Protein AF-A0A7S1AME0-F1 (afdb_monomer_lite)

InterPro domains:
  IPR002048 EF-hand domain [PS50222] (212-237)
  IPR002048 EF-hand domain [PS50222] (242-270)
  IPR002048 EF-hand domain [SM00054] (205-234)
  IPR002048 EF-hand domain [SM00054] (239-267)
  IPR002048 EF-hand domain [cd00051] (206-264)
  IPR011992 EF-hand domain pair [SSF47473] (193-263)
  IPR018247 EF-Hand 1, calcium-binding site [PS00018] (215-227)
  IPR018247 EF-Hand 1, calcium-binding site [PS00018] (248-260)

Structure (mmCIF, N/CA/C/O backbone):
data_AF-A0A7S1AME0-F1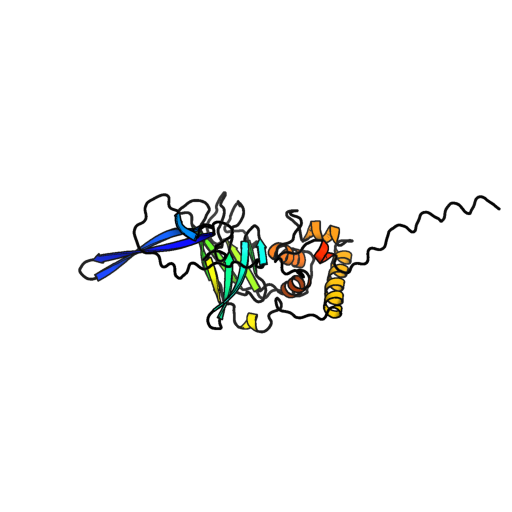
#
_entry.id   AF-A0A7S1AME0-F1
#
loop_
_atom_site.group_PDB
_atom_site.id
_atom_site.type_symbol
_atom_site.label_atom_id
_atom_site.label_alt_id
_atom_site.label_comp_id
_atom_site.label_asym_id
_atom_site.label_entity_id
_atom_site.label_seq_id
_atom_site.pdbx_PDB_ins_code
_atom_site.Cartn_x
_atom_site.Cartn_y
_atom_site.Cartn_z
_atom_site.occupancy
_atom_site.B_iso_or_equiv
_atom_site.auth_seq_id
_atom_site.auth_comp_id
_atom_site.auth_asym_id
_atom_site.auth_atom_id
_atom_site.pdbx_PDB_model_num
ATOM 1 N N . PRO A 1 1 ? 6.608 18.853 -12.613 1.00 66.62 1 PRO A N 1
ATOM 2 C CA . PRO A 1 1 ? 6.324 20.298 -12.393 1.00 66.62 1 PRO A CA 1
ATOM 3 C C . PRO A 1 1 ? 6.544 20.664 -10.921 1.00 66.62 1 PRO A C 1
ATOM 5 O O . PRO A 1 1 ? 6.522 19.753 -10.101 1.00 66.62 1 PRO A O 1
ATOM 8 N N . VAL A 1 2 ? 6.779 21.933 -10.572 1.00 72.31 2 VAL A N 1
ATOM 9 C CA . VAL A 1 2 ? 6.872 22.350 -9.154 1.00 72.31 2 VAL A CA 1
ATOM 10 C C . VAL A 1 2 ? 5.558 21.986 -8.443 1.00 72.31 2 VAL A C 1
ATOM 12 O O . VAL A 1 2 ? 4.490 22.209 -9.001 1.00 72.31 2 VAL A O 1
ATOM 15 N N . GLY A 1 3 ? 5.636 21.335 -7.278 1.00 78.50 3 GLY A N 1
ATOM 16 C CA . GLY A 1 3 ? 4.472 20.792 -6.553 1.00 78.50 3 GLY A CA 1
ATOM 17 C C . GLY A 1 3 ? 3.963 19.419 -7.027 1.00 78.50 3 GLY A C 1
ATOM 18 O O . GLY A 1 3 ? 3.140 18.813 -6.355 1.00 78.50 3 GLY A O 1
ATOM 19 N N . LEU A 1 4 ? 4.480 18.890 -8.144 1.00 84.56 4 LEU A N 1
ATOM 20 C CA . LEU A 1 4 ? 4.161 17.558 -8.689 1.00 84.56 4 LEU A CA 1
ATOM 21 C C . LEU A 1 4 ? 5.417 16.676 -8.754 1.00 84.56 4 LEU A C 1
ATOM 23 O O . LEU A 1 4 ? 5.715 16.059 -9.777 1.00 84.56 4 LEU A O 1
ATOM 27 N N . ARG A 1 5 ? 6.218 16.711 -7.691 1.00 89.25 5 ARG A N 1
ATOM 28 C CA . ARG A 1 5 ? 7.445 15.921 -7.523 1.00 89.25 5 ARG A CA 1
ATOM 29 C C . ARG A 1 5 ? 7.296 15.067 -6.268 1.00 89.25 5 ARG A C 1
ATOM 31 O O . ARG A 1 5 ? 6.536 15.464 -5.382 1.00 89.25 5 ARG A O 1
ATOM 38 N N . PRO A 1 6 ? 7.972 13.915 -6.178 1.00 91.50 6 PRO A N 1
ATOM 39 C CA . PRO A 1 6 ? 7.883 13.116 -4.971 1.00 91.50 6 PRO A CA 1
ATOM 40 C C . PRO A 1 6 ? 8.591 13.840 -3.816 1.00 91.50 6 PRO A C 1
ATOM 42 O O . PRO A 1 6 ? 9.571 14.553 -4.034 1.00 91.50 6 PRO A O 1
ATOM 45 N N . GLY A 1 7 ? 8.092 13.671 -2.590 1.00 89.69 7 GLY A N 1
ATOM 46 C CA . GLY A 1 7 ? 8.715 14.262 -1.396 1.00 89.69 7 GLY A CA 1
ATOM 47 C C . GLY A 1 7 ? 10.060 13.622 -1.036 1.00 89.69 7 GLY A C 1
ATOM 48 O O . GLY A 1 7 ? 10.907 14.264 -0.424 1.00 89.69 7 GLY A O 1
ATOM 49 N N . GLN A 1 8 ? 10.275 12.383 -1.479 1.00 92.06 8 GLN A N 1
ATOM 50 C CA . GLN A 1 8 ? 11.495 11.604 -1.286 1.00 92.06 8 GLN A CA 1
ATOM 51 C C . GLN A 1 8 ? 11.860 10.842 -2.567 1.00 92.06 8 GLN A C 1
ATOM 53 O O . GLN A 1 8 ? 11.005 10.702 -3.444 1.00 92.06 8 GLN A O 1
ATOM 58 N N . PRO A 1 9 ? 13.105 10.357 -2.721 1.00 93.50 9 PRO A N 1
ATOM 59 C CA . PRO A 1 9 ? 13.471 9.527 -3.860 1.00 93.50 9 PRO A CA 1
ATOM 60 C C . PRO A 1 9 ? 12.603 8.268 -3.939 1.00 93.50 9 PRO A C 1
ATOM 62 O O . PRO A 1 9 ? 12.486 7.527 -2.968 1.00 93.50 9 PRO A O 1
ATOM 65 N N . LEU A 1 10 ? 12.022 8.012 -5.107 1.00 94.56 10 LEU A N 1
ATOM 66 C CA . LEU A 1 10 ? 11.221 6.819 -5.370 1.00 94.56 10 LEU A CA 1
ATOM 67 C C . LEU A 1 10 ? 11.955 5.916 -6.352 1.00 94.56 10 LEU A C 1
ATOM 69 O O . LEU A 1 10 ? 12.296 6.365 -7.448 1.00 94.56 10 LEU A O 1
ATOM 73 N N . GLN A 1 11 ? 12.191 4.661 -5.969 1.00 94.44 11 GLN A N 1
ATOM 74 C CA . GLN A 1 11 ? 12.909 3.698 -6.803 1.00 94.44 11 GLN A CA 1
ATOM 75 C C . GLN A 1 11 ? 11.964 2.722 -7.498 1.00 94.44 11 GLN A C 1
ATOM 77 O O . GLN A 1 11 ? 11.088 2.140 -6.871 1.00 94.44 11 GLN A O 1
ATOM 82 N N . PHE A 1 12 ? 12.193 2.514 -8.788 1.00 94.75 12 PHE A N 1
ATOM 83 C CA . PHE A 1 12 ? 11.414 1.654 -9.666 1.00 94.75 12 PHE A CA 1
ATOM 84 C C . PHE A 1 12 ? 12.319 0.575 -10.253 1.00 94.75 12 PHE A C 1
ATOM 86 O O . PHE A 1 12 ? 13.434 0.867 -10.696 1.00 94.75 12 PHE A O 1
ATOM 93 N N . ALA A 1 13 ? 11.816 -0.654 -10.342 1.00 94.25 13 ALA A N 1
ATOM 94 C CA . ALA A 1 13 ? 12.380 -1.633 -11.260 1.00 94.25 13 ALA A CA 1
ATOM 95 C C . ALA A 1 13 ? 11.917 -1.305 -12.687 1.00 94.25 13 ALA A C 1
ATOM 97 O O . ALA A 1 13 ? 10.738 -1.048 -12.928 1.00 94.25 13 ALA A O 1
ATOM 98 N N . ALA A 1 14 ? 12.842 -1.319 -13.641 1.00 92.94 14 ALA A N 1
ATOM 99 C CA . ALA A 1 14 ? 12.556 -1.079 -15.046 1.00 92.94 14 ALA A CA 1
ATOM 100 C C . ALA A 1 14 ? 13.323 -2.059 -15.937 1.00 92.94 14 ALA A C 1
ATOM 102 O O . ALA A 1 14 ? 14.262 -2.733 -15.512 1.00 92.94 14 ALA A O 1
ATOM 103 N N . LEU A 1 15 ? 12.910 -2.130 -17.201 1.00 92.56 15 LEU A N 1
ATOM 104 C CA . LEU A 1 15 ? 13.540 -2.971 -18.209 1.00 92.56 15 LEU A CA 1
ATOM 105 C C . LEU A 1 15 ? 14.197 -2.080 -19.265 1.00 92.56 15 LEU A C 1
ATOM 107 O O . LEU A 1 15 ? 13.502 -1.426 -20.042 1.00 92.56 15 LEU A O 1
ATOM 111 N N . SER A 1 16 ? 15.528 -2.074 -19.304 1.00 92.62 16 SER A N 1
ATOM 112 C CA . SER A 1 16 ? 16.278 -1.490 -20.415 1.00 92.62 16 SER A CA 1
ATOM 113 C C . SER A 1 16 ? 16.264 -2.457 -21.591 1.00 92.62 16 SER A C 1
ATOM 115 O O . SER A 1 16 ? 16.503 -3.654 -21.408 1.00 92.62 16 SER A O 1
ATOM 117 N N . ARG A 1 17 ? 15.972 -1.957 -22.793 1.00 93.06 17 ARG A N 1
ATOM 118 C CA . ARG A 1 17 ? 15.951 -2.739 -24.033 1.00 93.06 17 ARG A CA 1
ATOM 119 C C . ARG A 1 17 ? 16.894 -2.142 -25.059 1.00 93.06 17 ARG A C 1
ATOM 121 O O . ARG A 1 17 ? 16.784 -0.966 -25.403 1.00 93.06 17 ARG A O 1
ATOM 128 N N . LYS A 1 18 ? 17.770 -2.972 -25.616 1.00 93.25 18 LYS A N 1
ATOM 129 C CA . LYS A 1 18 ? 18.657 -2.587 -26.716 1.00 93.25 18 LYS A CA 1
ATOM 130 C C . LYS A 1 18 ? 18.312 -3.391 -27.960 1.00 93.25 18 LYS A C 1
ATOM 132 O O . LYS A 1 18 ? 18.285 -4.618 -27.918 1.00 93.25 18 LYS A O 1
ATOM 137 N N . ALA A 1 19 ? 18.041 -2.689 -29.056 1.00 91.00 19 ALA A N 1
ATOM 138 C CA . ALA A 1 19 ? 17.811 -3.298 -30.360 1.00 91.00 19 ALA A CA 1
ATOM 139 C C . ALA A 1 19 ? 19.142 -3.476 -31.102 1.00 91.00 19 ALA A C 1
ATOM 141 O O . ALA A 1 19 ? 20.009 -2.603 -31.050 1.00 91.00 19 ALA A O 1
ATOM 142 N N . PHE A 1 20 ? 19.299 -4.585 -31.813 1.00 91.50 20 PHE A N 1
ATOM 143 C CA . PHE A 1 20 ? 20.451 -4.847 -32.670 1.00 91.50 20 PHE A CA 1
ATOM 144 C C . PHE A 1 20 ? 20.034 -5.635 -33.913 1.00 91.50 20 PHE A C 1
ATOM 146 O O . PHE A 1 20 ? 19.033 -6.348 -33.908 1.00 91.50 20 PHE A O 1
ATOM 153 N N . ASN A 1 21 ? 20.793 -5.479 -34.996 1.00 91.19 21 ASN A N 1
ATOM 154 C CA . ASN A 1 21 ? 20.532 -6.161 -36.259 1.00 91.19 21 ASN A CA 1
ATOM 155 C C . ASN A 1 21 ? 21.364 -7.448 -36.340 1.00 91.19 21 ASN A C 1
ATOM 157 O O . ASN A 1 21 ? 22.587 -7.399 -36.220 1.00 91.19 21 ASN A O 1
ATOM 161 N N . VAL A 1 22 ? 20.704 -8.585 -36.559 1.00 91.00 22 VAL A N 1
ATOM 162 C CA . VAL A 1 22 ? 21.347 -9.871 -36.844 1.00 91.00 22 VAL A CA 1
ATOM 163 C C . VAL A 1 22 ? 20.835 -10.369 -38.188 1.00 91.00 22 VAL A C 1
ATOM 165 O O . VAL A 1 22 ? 19.698 -10.822 -38.298 1.00 91.00 22 VAL A O 1
ATOM 168 N N . GLY A 1 23 ? 21.666 -10.258 -39.226 1.00 87.44 23 GLY A N 1
ATOM 169 C CA . GLY A 1 23 ? 21.343 -10.778 -40.559 1.00 87.44 23 GLY A CA 1
ATOM 170 C C . GLY A 1 23 ? 20.101 -10.149 -41.203 1.00 87.44 23 GLY A C 1
ATOM 171 O O . GLY A 1 23 ? 19.365 -10.841 -41.894 1.00 87.44 23 GLY A O 1
ATOM 172 N N . GLY A 1 24 ? 19.834 -8.862 -40.957 1.00 90.19 24 GLY A N 1
ATOM 173 C CA . GLY A 1 24 ? 18.659 -8.154 -41.479 1.00 90.19 24 GLY A CA 1
ATOM 174 C C . GLY A 1 24 ? 17.431 -8.197 -40.565 1.00 90.19 24 GLY A C 1
ATOM 175 O O . GLY A 1 24 ? 16.477 -7.463 -40.812 1.00 90.19 24 GLY A O 1
ATOM 176 N N . HIS A 1 25 ? 17.462 -8.979 -39.483 1.00 88.25 25 HIS A N 1
ATOM 177 C CA . HIS A 1 25 ? 16.390 -9.045 -38.491 1.00 88.25 25 HIS A CA 1
ATOM 178 C C . HIS A 1 25 ? 16.727 -8.214 -37.249 1.00 88.25 25 HIS A C 1
ATOM 180 O O . HIS A 1 25 ? 17.860 -8.229 -36.765 1.00 88.25 25 HIS A O 1
ATOM 186 N N . VAL A 1 26 ? 15.737 -7.485 -36.726 1.00 90.38 26 VAL A N 1
ATOM 187 C CA . VAL A 1 26 ? 15.871 -6.743 -35.466 1.00 90.38 26 VAL A CA 1
ATOM 188 C C . VAL A 1 26 ? 15.641 -7.699 -34.300 1.00 90.38 26 VAL A C 1
ATOM 190 O O . VAL A 1 26 ? 14.568 -8.285 -34.170 1.00 90.38 26 VAL A O 1
ATOM 193 N N . THR A 1 27 ? 16.641 -7.809 -33.435 1.00 90.06 27 THR A N 1
ATOM 194 C CA . THR A 1 27 ? 16.612 -8.590 -32.197 1.00 90.06 27 THR A CA 1
ATOM 195 C C . THR A 1 27 ? 16.788 -7.648 -31.007 1.00 90.06 27 THR A C 1
ATOM 197 O O . THR A 1 27 ? 17.342 -6.556 -31.147 1.00 90.06 27 THR A O 1
ATOM 200 N N . TYR A 1 28 ? 16.313 -8.056 -29.830 1.00 90.25 28 TYR A N 1
ATOM 201 C CA . TYR A 1 28 ? 16.387 -7.258 -28.610 1.00 90.25 28 TYR A CA 1
ATOM 202 C C . TYR A 1 28 ? 17.120 -8.008 -27.503 1.00 90.25 28 TYR A C 1
ATOM 204 O O . TYR A 1 28 ? 16.887 -9.197 -27.290 1.00 90.25 28 TYR A O 1
ATOM 212 N N . SER A 1 29 ? 17.949 -7.295 -26.749 1.00 92.19 29 SER A N 1
ATOM 213 C CA . SER A 1 29 ? 18.407 -7.718 -25.427 1.00 92.19 29 SER A CA 1
ATOM 214 C C . SER A 1 29 ? 17.685 -6.886 -24.381 1.00 92.19 29 SER A C 1
ATOM 216 O O . SER A 1 29 ? 17.336 -5.728 -24.622 1.00 92.19 29 SER A O 1
ATOM 218 N N . SER A 1 30 ? 17.411 -7.496 -23.231 1.00 92.12 30 SER A N 1
ATOM 219 C CA . SER A 1 30 ? 16.760 -6.822 -22.112 1.00 92.12 30 SER A CA 1
ATOM 220 C C . SER A 1 30 ? 17.567 -7.015 -20.839 1.00 92.12 30 SER A C 1
ATOM 222 O O . SER A 1 30 ? 18.092 -8.102 -20.599 1.00 92.12 30 SER A O 1
ATOM 224 N N . GLN A 1 31 ? 17.644 -5.971 -20.024 1.00 91.69 31 GLN A N 1
ATOM 225 C CA . GLN A 1 31 ? 18.318 -5.993 -18.733 1.00 91.69 31 GLN A CA 1
ATOM 226 C C . GLN A 1 31 ? 17.475 -5.248 -17.702 1.00 91.69 31 GLN A C 1
ATOM 228 O O . GLN A 1 31 ? 16.952 -4.168 -17.984 1.00 91.69 31 GLN A O 1
ATOM 233 N N . 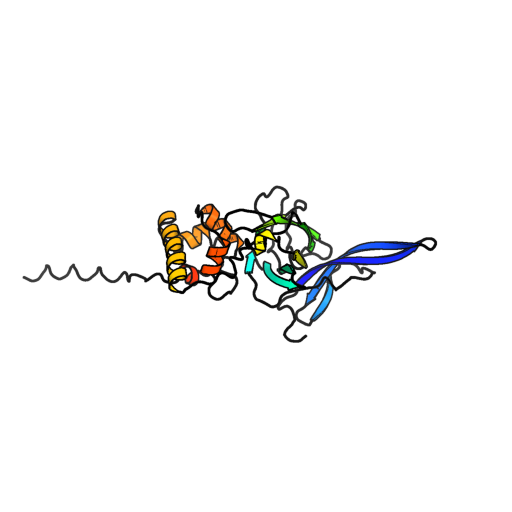LEU A 1 32 ? 17.343 -5.827 -16.508 1.00 92.75 32 LEU A N 1
ATOM 234 C CA . LEU A 1 32 ? 16.723 -5.138 -15.383 1.00 92.75 32 LEU A CA 1
ATOM 235 C C . LEU A 1 32 ? 17.640 -4.022 -14.889 1.00 92.75 32 LEU A C 1
ATOM 237 O O . LEU A 1 32 ? 18.848 -4.210 -14.727 1.00 92.75 32 LEU A O 1
ATOM 241 N N . VAL A 1 33 ? 17.045 -2.863 -14.651 1.00 93.06 33 VAL A N 1
ATOM 242 C CA . VAL A 1 33 ? 17.717 -1.671 -14.142 1.00 93.06 33 VAL A CA 1
ATOM 243 C C . VAL A 1 33 ? 16.859 -1.032 -13.063 1.00 93.06 33 VAL A C 1
ATOM 245 O O . VAL A 1 33 ? 15.631 -1.126 -13.097 1.00 93.06 33 VAL A O 1
ATOM 248 N N . THR A 1 34 ? 17.503 -0.367 -12.113 1.00 93.62 34 THR A N 1
ATOM 249 C CA . THR A 1 34 ? 16.800 0.442 -11.120 1.00 93.62 34 THR A CA 1
ATOM 250 C C . THR A 1 34 ? 16.784 1.883 -11.607 1.00 93.62 34 THR A C 1
ATOM 252 O O . THR A 1 34 ? 17.819 2.432 -11.983 1.00 93.62 34 THR A O 1
ATOM 255 N N . LEU A 1 35 ? 15.613 2.508 -11.614 1.00 93.69 35 LEU A N 1
ATOM 256 C CA . LEU A 1 35 ? 15.459 3.941 -11.843 1.00 93.69 35 LEU A CA 1
ATOM 257 C C . LEU A 1 35 ? 15.056 4.618 -10.541 1.00 93.69 35 LEU A C 1
ATOM 259 O O . LEU A 1 35 ? 14.282 4.058 -9.776 1.00 93.69 35 LEU A O 1
ATOM 263 N N . ALA A 1 36 ? 15.523 5.839 -10.315 1.00 93.88 36 ALA A N 1
ATOM 264 C CA . ALA A 1 36 ? 15.071 6.664 -9.207 1.00 93.88 36 ALA A CA 1
ATOM 265 C C . ALA A 1 36 ? 14.549 8.010 -9.704 1.00 93.88 36 ALA A C 1
ATOM 267 O O . ALA A 1 36 ? 15.211 8.693 -10.490 1.00 93.88 36 ALA A O 1
ATOM 268 N N . VAL A 1 37 ? 13.364 8.382 -9.224 1.00 94.62 37 VAL A N 1
ATOM 269 C CA . VAL A 1 37 ? 12.758 9.701 -9.421 1.00 94.62 37 VAL A CA 1
ATOM 270 C C . VAL A 1 37 ? 13.002 10.523 -8.164 1.00 94.62 37 VAL A C 1
ATOM 272 O O . VAL A 1 37 ? 12.603 10.119 -7.073 1.00 94.62 37 VAL A O 1
ATOM 275 N N . PHE A 1 38 ? 13.656 11.670 -8.312 1.00 94.12 38 PHE A N 1
ATOM 276 C CA . PHE A 1 38 ? 14.099 12.498 -7.193 1.00 94.12 38 PHE A CA 1
ATOM 277 C C . PHE A 1 38 ? 13.193 13.722 -6.963 1.00 94.12 38 PHE A C 1
ATOM 279 O O . PHE A 1 38 ? 12.525 14.189 -7.893 1.00 94.12 38 PHE A O 1
ATOM 286 N N . PRO A 1 39 ? 13.201 14.305 -5.745 1.00 93.69 39 PRO A N 1
ATOM 287 C CA . PRO A 1 39 ? 12.427 15.513 -5.423 1.00 93.69 39 PRO A CA 1
ATOM 288 C C . PRO A 1 39 ? 12.789 16.756 -6.250 1.00 93.69 39 PRO A C 1
ATOM 290 O O . PRO A 1 39 ? 12.003 17.697 -6.371 1.00 93.69 39 PRO A O 1
ATOM 293 N N . ASP A 1 40 ? 13.973 16.775 -6.858 1.00 92.12 40 ASP A N 1
ATOM 294 C CA . ASP A 1 40 ? 14.415 17.820 -7.785 1.00 92.12 40 ASP A CA 1
ATOM 295 C C . ASP A 1 40 ? 13.822 17.657 -9.204 1.00 92.12 40 ASP A C 1
ATOM 297 O O . ASP A 1 40 ? 13.911 18.570 -10.027 1.00 92.12 40 ASP A O 1
ATOM 301 N N . GLY A 1 41 ? 13.125 16.546 -9.465 1.00 87.94 41 GLY A N 1
ATOM 302 C CA . GLY A 1 41 ? 12.472 16.218 -10.730 1.00 87.94 41 GLY A CA 1
ATOM 303 C C . GLY A 1 41 ? 13.344 15.412 -11.690 1.00 87.94 41 GLY A C 1
ATOM 304 O O . GLY A 1 41 ? 12.884 15.108 -12.790 1.00 87.94 41 GLY A O 1
ATOM 305 N N . TRP A 1 42 ? 14.572 15.062 -11.303 1.00 92.00 42 TRP A N 1
ATOM 306 C CA . TRP A 1 42 ? 15.434 14.219 -12.122 1.00 92.00 42 TRP A CA 1
ATOM 307 C C . TRP A 1 42 ? 15.030 12.748 -12.034 1.00 92.00 42 TRP A C 1
ATOM 309 O O . TRP A 1 42 ? 14.680 12.241 -10.968 1.00 92.00 42 TRP A O 1
ATOM 319 N N . ILE A 1 43 ? 15.147 12.053 -13.165 1.00 93.19 43 ILE A N 1
ATOM 320 C CA . ILE A 1 43 ? 15.060 10.595 -13.252 1.00 93.19 43 ILE A CA 1
ATOM 321 C C . ILE A 1 43 ? 16.461 10.087 -13.577 1.00 93.19 43 ILE A C 1
ATOM 323 O O . ILE A 1 43 ? 17.051 10.510 -14.572 1.00 93.19 43 ILE A O 1
ATOM 327 N N . LYS A 1 44 ? 17.016 9.218 -12.731 1.00 92.19 44 LYS A N 1
ATOM 328 C CA . LYS A 1 44 ? 18.378 8.688 -12.890 1.00 92.19 44 LYS A CA 1
ATOM 329 C C . LYS A 1 44 ? 18.372 7.168 -12.829 1.00 92.19 44 LYS A C 1
ATOM 331 O O . LYS A 1 44 ? 17.654 6.586 -12.020 1.00 92.19 44 LYS A O 1
ATOM 336 N N . GLY A 1 45 ? 19.200 6.535 -13.656 1.00 91.12 45 GLY A N 1
ATOM 337 C CA . GLY A 1 45 ? 19.518 5.119 -13.509 1.00 91.12 45 GLY A CA 1
ATOM 338 C C . GLY A 1 45 ? 20.444 4.900 -12.319 1.00 91.12 45 GLY A C 1
ATOM 339 O O . GLY A 1 45 ? 21.477 5.556 -12.208 1.00 91.12 45 GLY A O 1
ATOM 340 N N . LEU A 1 46 ? 20.070 3.982 -11.434 1.00 89.19 46 LEU A N 1
ATOM 341 C CA . LEU A 1 46 ? 20.909 3.487 -10.355 1.00 89.19 46 LEU A CA 1
ATOM 342 C C . LEU A 1 46 ? 21.498 2.152 -10.809 1.00 89.19 46 LEU A C 1
ATOM 344 O O . LEU A 1 46 ? 20.794 1.149 -10.915 1.00 89.19 46 LEU A O 1
ATOM 348 N N . SER A 1 47 ? 22.791 2.138 -11.110 1.00 79.25 47 SER A N 1
ATOM 349 C CA . SER A 1 47 ? 23.494 0.923 -11.514 1.00 79.25 47 SER A CA 1
ATOM 350 C C . SER A 1 47 ? 24.948 0.972 -11.064 1.00 79.25 47 SER A C 1
ATOM 352 O O . SER A 1 47 ? 25.555 2.039 -11.003 1.00 79.25 47 SER A O 1
ATOM 354 N N . SER A 1 48 ? 25.513 -0.198 -10.773 1.00 74.88 48 SER A N 1
ATOM 355 C CA . SER A 1 48 ? 26.949 -0.371 -10.531 1.00 74.88 48 SER A CA 1
ATOM 356 C C . SER A 1 48 ? 27.770 -0.403 -11.826 1.00 74.88 48 SER A C 1
ATOM 358 O O . SER A 1 48 ? 28.997 -0.336 -11.782 1.00 74.88 48 SER A O 1
ATOM 360 N N . ARG A 1 49 ? 27.108 -0.524 -12.983 1.00 78.50 49 ARG A N 1
ATOM 361 C CA . ARG A 1 49 ? 27.720 -0.553 -14.320 1.00 78.50 49 ARG A CA 1
ATOM 362 C C . ARG A 1 49 ? 26.916 0.294 -15.295 1.00 78.50 49 ARG A C 1
ATOM 364 O O . ARG A 1 49 ? 25.696 0.371 -15.173 1.00 78.50 49 ARG A O 1
ATOM 371 N N . GLU A 1 50 ? 27.569 0.880 -16.289 1.00 81.06 50 GLU A N 1
ATOM 372 C CA . GLU A 1 50 ? 26.839 1.514 -17.387 1.00 81.06 50 GLU A CA 1
ATOM 373 C C . GLU A 1 50 ? 25.983 0.474 -18.116 1.00 81.06 50 GLU A C 1
ATOM 375 O O . GLU A 1 50 ? 26.452 -0.611 -18.466 1.00 81.06 50 GLU A O 1
ATOM 380 N N . VAL A 1 51 ? 24.706 0.806 -18.303 1.00 83.75 51 VAL A N 1
ATOM 381 C CA . VAL A 1 51 ? 23.751 -0.017 -19.043 1.00 83.75 51 VAL A CA 1
ATOM 382 C C . VAL A 1 51 ? 23.307 0.780 -20.254 1.00 83.75 51 VAL A C 1
ATOM 384 O O . VAL A 1 51 ? 22.783 1.882 -20.117 1.00 83.75 51 VAL A O 1
ATOM 387 N N . ASP A 1 52 ? 23.517 0.203 -21.432 1.00 85.62 52 ASP A N 1
ATOM 388 C CA . ASP A 1 52 ? 23.098 0.784 -22.702 1.00 85.62 52 ASP A CA 1
ATOM 389 C C . ASP A 1 52 ? 21.724 0.235 -23.118 1.00 85.62 52 ASP A C 1
ATOM 391 O O . ASP A 1 52 ? 21.399 -0.928 -22.859 1.00 85.62 52 ASP A O 1
ATOM 395 N N . GLY A 1 53 ? 20.913 1.064 -23.768 1.00 89.44 53 GLY A N 1
ATOM 396 C CA . GLY A 1 53 ? 19.549 0.735 -24.178 1.00 89.44 53 GLY A CA 1
ATOM 397 C C . GLY A 1 53 ? 18.540 1.848 -23.902 1.00 89.44 53 GLY A C 1
ATOM 398 O O . GLY A 1 53 ? 18.858 2.903 -23.359 1.00 89.44 53 GLY A O 1
ATOM 399 N N . ALA A 1 54 ? 17.297 1.603 -24.306 1.00 91.56 54 ALA A N 1
ATOM 400 C CA . ALA A 1 54 ? 16.168 2.491 -24.081 1.00 91.56 54 ALA A CA 1
ATOM 401 C C . ALA A 1 54 ? 15.273 1.949 -22.964 1.00 91.56 54 ALA A C 1
ATOM 403 O O . ALA A 1 54 ? 15.040 0.741 -22.870 1.00 91.56 54 ALA A O 1
ATOM 404 N N . ILE A 1 55 ? 14.731 2.852 -22.149 1.00 91.31 55 ILE A N 1
ATOM 405 C CA . ILE A 1 55 ? 13.744 2.530 -21.118 1.00 91.31 55 ILE A CA 1
ATOM 406 C C . ILE A 1 55 ? 12.457 3.276 -21.446 1.00 91.31 55 ILE A C 1
ATOM 408 O O . ILE A 1 55 ? 12.479 4.479 -21.705 1.00 91.31 55 ILE A O 1
ATOM 412 N N . ASP A 1 56 ? 11.336 2.561 -21.415 1.00 90.44 56 ASP A N 1
ATOM 413 C CA . ASP A 1 56 ? 10.025 3.187 -21.505 1.00 90.44 56 ASP A CA 1
ATOM 414 C C . ASP A 1 56 ? 9.653 3.814 -20.155 1.00 90.44 56 ASP A C 1
ATOM 416 O O . ASP A 1 56 ? 9.389 3.120 -19.171 1.00 90.44 56 ASP A O 1
ATOM 420 N N . LEU A 1 57 ? 9.637 5.146 -20.111 1.00 90.31 57 LEU A N 1
ATOM 421 C CA . LEU A 1 57 ? 9.277 5.909 -18.916 1.00 90.31 57 LEU A CA 1
ATOM 422 C C . LEU A 1 57 ? 7.762 6.058 -18.736 1.00 90.31 57 LEU A C 1
ATOM 424 O O . LEU A 1 57 ? 7.327 6.612 -17.729 1.00 90.31 57 LEU A O 1
ATOM 428 N N . SER A 1 58 ? 6.942 5.555 -19.665 1.00 86.88 58 SER A N 1
ATOM 429 C CA . SER A 1 58 ? 5.483 5.638 -19.575 1.00 86.88 58 SER A CA 1
ATOM 430 C C . SER A 1 58 ? 4.927 4.926 -18.343 1.00 86.88 58 SER A C 1
ATOM 432 O O . SER A 1 58 ? 3.845 5.279 -17.883 1.00 86.88 58 SER A O 1
ATOM 434 N N . ALA A 1 59 ? 5.654 3.951 -17.789 1.00 81.75 59 ALA A N 1
ATOM 435 C CA . ALA A 1 59 ? 5.291 3.224 -16.575 1.00 81.75 59 ALA A CA 1
ATOM 436 C C . ALA A 1 59 ? 5.696 3.944 -15.275 1.00 81.75 59 ALA A C 1
ATOM 438 O O . ALA A 1 59 ? 5.239 3.549 -14.204 1.00 81.75 59 ALA A O 1
ATOM 439 N N . ILE A 1 60 ? 6.502 5.011 -15.343 1.00 89.81 60 ILE A N 1
ATOM 440 C CA . ILE A 1 60 ? 6.907 5.783 -14.165 1.00 89.81 60 ILE A CA 1
ATOM 441 C C . ILE A 1 60 ? 5.749 6.686 -13.741 1.00 89.81 60 ILE A C 1
ATOM 443 O O . ILE A 1 60 ? 5.559 7.793 -14.246 1.00 89.81 60 ILE A O 1
ATOM 447 N N . ARG A 1 61 ? 4.954 6.183 -12.799 1.00 89.12 61 ARG A N 1
ATOM 448 C CA . ARG A 1 61 ? 3.842 6.893 -12.168 1.00 89.12 61 ARG A CA 1
ATOM 449 C C . ARG A 1 61 ? 4.009 6.835 -10.658 1.00 89.12 61 ARG A C 1
ATOM 451 O O . ARG A 1 61 ? 4.439 5.823 -10.116 1.00 89.12 61 ARG A O 1
ATOM 458 N N . PHE A 1 62 ? 3.673 7.931 -9.995 1.00 92.00 62 PHE A N 1
ATOM 459 C CA . PHE A 1 62 ? 3.715 8.046 -8.544 1.00 92.00 62 PHE A CA 1
ATOM 460 C C . PHE A 1 62 ? 2.618 9.002 -8.078 1.00 92.00 62 PHE A C 1
ATOM 462 O O . PHE A 1 62 ? 2.100 9.806 -8.861 1.00 92.00 62 PHE A O 1
ATOM 469 N N . CYS A 1 63 ? 2.255 8.906 -6.806 1.00 92.06 63 CYS A N 1
ATOM 470 C CA . CYS A 1 63 ? 1.178 9.677 -6.207 1.00 92.06 63 CYS A CA 1
ATOM 471 C C . CYS A 1 63 ? 1.741 10.723 -5.239 1.00 92.06 63 CYS A C 1
ATOM 473 O O . CYS A 1 63 ? 2.714 10.486 -4.524 1.00 92.06 63 CYS A O 1
ATOM 475 N N . THR A 1 64 ? 1.113 11.899 -5.219 1.00 89.62 64 THR A N 1
ATOM 476 C CA . THR A 1 64 ? 1.467 13.013 -4.320 1.00 89.62 64 THR A CA 1
ATOM 477 C C . THR A 1 64 ? 0.516 13.147 -3.130 1.00 89.62 64 THR A C 1
ATOM 479 O O . THR A 1 64 ? 0.805 13.880 -2.191 1.00 89.62 64 THR A O 1
ATOM 482 N N . SER A 1 65 ? -0.622 12.446 -3.157 1.00 89.88 65 SER A N 1
ATOM 483 C CA . SER A 1 65 ? -1.543 12.327 -2.020 1.00 89.88 65 SER A CA 1
ATOM 484 C C . SER A 1 65 ? -0.902 11.564 -0.859 1.00 89.88 65 SER A C 1
ATOM 486 O O . SER A 1 65 ? 0.001 10.768 -1.098 1.00 89.88 65 SER A O 1
ATOM 488 N N . ARG A 1 66 ? -1.451 11.691 0.355 1.00 90.75 66 ARG A N 1
ATOM 489 C CA . ARG A 1 66 ? -0.994 10.914 1.519 1.00 90.75 66 ARG A CA 1
ATOM 490 C C . ARG A 1 66 ? -1.121 9.402 1.328 1.00 90.75 66 ARG A C 1
ATOM 492 O O . ARG A 1 66 ? -0.176 8.706 1.661 1.00 90.75 66 ARG A O 1
ATOM 499 N N . GLY A 1 67 ? -2.214 8.908 0.739 1.00 94.81 67 GLY A N 1
ATOM 500 C CA . GLY A 1 67 ? -2.460 7.462 0.606 1.00 94.81 67 GLY A CA 1
ATOM 501 C C . GLY A 1 67 ? -2.684 6.764 1.950 1.00 94.81 67 GLY A C 1
ATOM 502 O O . GLY A 1 67 ? -2.624 7.402 2.992 1.00 94.81 67 GLY A O 1
ATOM 503 N N . ILE A 1 68 ? -2.943 5.459 1.912 1.00 96.94 68 ILE A N 1
ATOM 504 C CA . ILE A 1 68 ? -3.123 4.606 3.094 1.00 96.94 68 ILE A CA 1
ATOM 505 C C . ILE A 1 68 ? -1.770 3.998 3.458 1.00 96.94 68 ILE A C 1
ATOM 507 O O . ILE A 1 68 ? -1.165 3.332 2.617 1.00 96.94 68 ILE A O 1
ATOM 511 N N . SER A 1 69 ? -1.302 4.197 4.687 1.00 97.38 69 SER A N 1
ATOM 512 C CA . SER A 1 69 ? -0.121 3.521 5.219 1.00 97.38 69 SER A CA 1
ATOM 513 C C . SER A 1 69 ? -0.391 2.021 5.303 1.00 97.38 69 SER A C 1
ATOM 515 O O . SER A 1 69 ? -1.330 1.580 5.971 1.00 97.38 69 SER A O 1
ATOM 517 N N . LEU A 1 70 ? 0.393 1.221 4.580 1.00 97.12 70 LEU A N 1
ATOM 518 C CA . LEU A 1 70 ? 0.251 -0.231 4.588 1.00 97.12 70 LEU A CA 1
ATOM 519 C C . LEU A 1 70 ? 1.187 -0.883 5.592 1.00 97.12 70 LEU A C 1
ATOM 521 O O . LEU A 1 70 ? 0.741 -1.774 6.307 1.00 97.12 70 LEU A O 1
ATOM 525 N N . ILE A 1 71 ? 2.464 -0.508 5.574 1.00 95.81 71 ILE A N 1
ATOM 526 C CA . ILE A 1 71 ? 3.539 -1.038 6.421 1.00 95.81 71 ILE A CA 1
ATOM 527 C C . ILE A 1 71 ? 4.810 -0.220 6.165 1.00 95.81 71 ILE A C 1
ATOM 529 O O . ILE A 1 71 ? 5.081 0.115 5.011 1.00 95.81 71 ILE A O 1
ATOM 533 N N . ASP A 1 72 ? 5.620 0.040 7.195 1.00 94.50 72 ASP A N 1
ATOM 534 C CA . ASP A 1 72 ? 6.814 0.893 7.077 1.00 94.50 72 ASP A CA 1
ATOM 535 C C . ASP A 1 72 ? 6.474 2.207 6.335 1.00 94.50 72 ASP A C 1
ATOM 537 O O . ASP A 1 72 ? 5.464 2.844 6.625 1.00 94.50 72 ASP A O 1
ATOM 541 N N . GLU A 1 73 ? 7.257 2.570 5.315 1.00 94.69 73 GLU A N 1
ATOM 542 C CA . GLU A 1 73 ? 7.025 3.740 4.464 1.00 94.69 73 GLU A CA 1
ATOM 543 C C . GLU A 1 73 ? 6.177 3.419 3.221 1.00 94.69 73 GLU A C 1
ATOM 545 O O . GLU A 1 73 ? 5.986 4.271 2.346 1.00 94.69 73 GLU A O 1
ATOM 550 N N . VAL A 1 74 ? 5.672 2.186 3.098 1.00 96.81 74 VAL A N 1
ATOM 551 C CA . VAL A 1 74 ? 4.848 1.769 1.963 1.00 96.81 74 VAL A CA 1
ATOM 552 C C . VAL A 1 74 ? 3.433 2.294 2.126 1.00 96.81 74 VAL A C 1
ATOM 554 O O . VAL A 1 74 ? 2.702 1.942 3.053 1.00 96.81 74 VAL A O 1
ATOM 557 N N . ARG A 1 75 ? 3.003 3.060 1.128 1.00 97.31 75 ARG A N 1
ATOM 558 C CA . ARG A 1 75 ? 1.661 3.614 1.020 1.00 97.31 75 ARG A CA 1
ATOM 559 C C . ARG A 1 75 ? 0.924 3.078 -0.197 1.00 97.31 75 ARG A C 1
ATOM 561 O O . ARG A 1 75 ? 1.505 2.845 -1.260 1.00 97.31 75 ARG A O 1
ATOM 568 N N . LEU A 1 76 ? -0.381 2.906 -0.032 1.00 97.62 76 LEU A N 1
ATOM 569 C CA . LEU A 1 76 ? -1.321 2.547 -1.079 1.00 97.62 76 LEU A CA 1
ATOM 570 C C . LEU A 1 76 ? -2.094 3.774 -1.535 1.00 97.62 76 LEU A C 1
ATOM 572 O O . LEU A 1 76 ? -2.681 4.508 -0.741 1.00 97.62 76 LEU A O 1
ATOM 576 N N . HIS A 1 77 ? -2.170 3.936 -2.844 1.00 96.19 77 HIS A N 1
ATOM 577 C CA . HIS A 1 77 ? -2.967 4.957 -3.492 1.00 96.19 77 HIS A CA 1
ATOM 578 C C . HIS A 1 77 ? -3.952 4.304 -4.447 1.00 96.19 77 HIS A C 1
ATOM 580 O O . HIS A 1 77 ? -3.665 3.265 -5.046 1.00 96.19 77 HIS A O 1
ATOM 586 N N . THR A 1 78 ? -5.101 4.946 -4.623 1.00 94.38 78 THR A N 1
ATOM 587 C CA . THR A 1 78 ? -6.027 4.607 -5.699 1.00 94.38 78 THR A CA 1
ATOM 588 C C . THR A 1 78 ? -6.145 5.788 -6.647 1.00 94.38 78 THR A C 1
ATOM 590 O O . THR A 1 78 ? -6.130 6.946 -6.228 1.00 94.38 78 THR A O 1
ATOM 593 N N . CYS A 1 79 ? -6.231 5.505 -7.939 1.00 91.38 79 CYS A N 1
ATOM 594 C CA . CYS A 1 79 ? -6.491 6.513 -8.957 1.00 91.38 79 CYS A CA 1
ATOM 595 C C . CYS A 1 79 ? -7.398 5.945 -10.042 1.00 91.38 79 CYS A C 1
ATOM 597 O O . CYS A 1 79 ? -7.522 4.732 -10.195 1.00 91.38 79 CYS A O 1
ATOM 599 N N . GLU A 1 80 ? -8.056 6.824 -10.787 1.00 92.12 80 GLU A N 1
ATOM 600 C CA . GLU A 1 80 ? -8.897 6.436 -11.912 1.00 92.12 80 GLU A CA 1
ATOM 601 C C . GLU A 1 80 ? -8.207 6.834 -13.215 1.00 92.12 80 GLU A C 1
ATOM 603 O O . GLU A 1 80 ? -7.809 7.985 -13.400 1.00 92.12 80 GLU A O 1
ATOM 608 N N . VAL A 1 81 ? -8.030 5.869 -14.114 1.00 89.31 81 VAL A N 1
ATOM 609 C CA . VAL A 1 81 ? -7.380 6.068 -15.411 1.00 89.31 81 VAL A CA 1
ATOM 610 C C . VAL A 1 81 ? -8.278 5.468 -16.483 1.00 89.31 81 VAL A C 1
ATOM 612 O O . VAL A 1 81 ? -8.440 4.254 -16.554 1.00 89.31 81 VAL A O 1
ATOM 615 N N . GLY A 1 82 ? -8.895 6.322 -17.304 1.00 89.62 82 GLY A N 1
ATOM 616 C CA . GLY A 1 82 ? -9.777 5.876 -18.390 1.00 89.62 82 GLY A CA 1
ATOM 617 C C . GLY A 1 82 ? -10.950 5.008 -17.915 1.00 89.62 82 GLY A C 1
ATOM 618 O O . GLY A 1 82 ? -11.254 4.007 -18.555 1.00 89.62 82 GLY A O 1
ATOM 619 N N . GLY A 1 83 ? -11.553 5.339 -16.767 1.00 90.62 83 GLY A N 1
ATOM 620 C CA . GLY A 1 83 ? -12.642 4.563 -16.154 1.00 90.62 83 GLY A CA 1
ATOM 621 C C . GLY A 1 83 ? -12.196 3.292 -15.422 1.00 90.62 83 GLY A C 1
ATOM 622 O O . GLY A 1 83 ? -13.027 2.570 -14.881 1.00 90.62 83 GLY A O 1
ATOM 623 N N . THR A 1 84 ? -10.892 3.003 -15.381 1.00 92.56 84 THR A N 1
ATOM 624 C CA . THR A 1 84 ? -10.335 1.881 -14.615 1.00 92.56 84 THR A CA 1
ATOM 625 C C . THR A 1 84 ? -9.778 2.389 -13.293 1.00 92.56 84 THR A C 1
ATOM 627 O O . THR A 1 84 ? -8.883 3.238 -13.279 1.00 92.56 84 THR A O 1
ATOM 630 N N . ARG A 1 85 ? -10.268 1.851 -12.170 1.00 94.38 85 ARG A N 1
ATOM 631 C CA . ARG A 1 85 ? -9.666 2.106 -10.856 1.00 94.38 85 ARG A CA 1
ATOM 632 C C . ARG A 1 85 ? -8.386 1.286 -10.721 1.00 94.38 85 ARG A C 1
ATOM 634 O O . ARG A 1 85 ? -8.407 0.061 -10.811 1.00 94.38 85 ARG A O 1
ATOM 641 N N . MET A 1 86 ? -7.282 1.977 -10.496 1.00 94.94 86 MET A N 1
ATOM 642 C CA . MET A 1 86 ? -5.949 1.416 -10.339 1.00 94.94 86 MET A CA 1
ATOM 643 C C . MET A 1 86 ? -5.506 1.547 -8.886 1.00 94.94 86 MET A C 1
ATOM 645 O O . MET A 1 86 ? -5.749 2.574 -8.249 1.00 94.94 86 MET A O 1
ATOM 649 N N . VAL A 1 87 ? -4.804 0.536 -8.388 1.00 96.69 87 VAL A N 1
ATOM 650 C CA . VAL A 1 87 ? -3.962 0.636 -7.195 1.00 96.69 87 VAL A CA 1
ATOM 651 C C . VAL A 1 87 ? -2.556 1.024 -7.629 1.00 96.69 87 VAL A C 1
ATOM 653 O O . VAL A 1 87 ? -2.052 0.516 -8.631 1.00 96.69 87 VAL A O 1
ATOM 656 N N . CYS A 1 88 ? -1.923 1.908 -6.866 1.00 97.06 88 CYS A N 1
ATOM 657 C CA . CYS A 1 88 ? -0.513 2.248 -6.978 1.00 97.06 88 CYS A CA 1
ATOM 658 C C . CYS A 1 88 ? 0.123 2.151 -5.595 1.00 97.06 88 CYS A C 1
ATOM 660 O O . CYS A 1 88 ? -0.310 2.843 -4.673 1.00 97.06 88 CYS A O 1
ATOM 662 N N . LEU A 1 89 ? 1.147 1.314 -5.448 1.00 97.50 89 LEU A N 1
ATOM 663 C CA . LEU A 1 89 ? 1.966 1.295 -4.241 1.00 97.50 89 LEU A CA 1
ATOM 664 C C . LEU A 1 89 ? 3.193 2.182 -4.424 1.00 97.50 89 LEU A C 1
ATOM 666 O O . LEU A 1 89 ? 3.710 2.336 -5.534 1.00 97.50 89 LEU A O 1
ATOM 670 N N . GLN A 1 90 ? 3.638 2.776 -3.325 1.00 95.69 90 GLN A N 1
ATOM 671 C CA . GLN A 1 90 ? 4.748 3.716 -3.288 1.00 95.69 90 GLN A CA 1
ATOM 672 C C . GLN A 1 90 ? 5.468 3.626 -1.946 1.00 95.69 90 GLN A C 1
ATOM 674 O O . GLN A 1 90 ? 4.814 3.488 -0.923 1.00 95.69 90 GLN A O 1
ATOM 679 N N . GLY A 1 91 ? 6.794 3.744 -1.951 1.00 95.25 91 GLY A N 1
ATOM 680 C CA . GLY A 1 91 ? 7.631 3.674 -0.750 1.00 95.25 91 GLY A CA 1
ATOM 681 C C . GLY A 1 91 ? 8.431 2.379 -0.646 1.00 95.25 91 GLY A C 1
ATOM 682 O O . GLY A 1 91 ? 8.542 1.619 -1.620 1.00 95.25 91 GLY A O 1
ATOM 683 N N . ASP A 1 92 ? 9.015 2.156 0.526 1.00 93.69 92 ASP A N 1
ATOM 684 C CA . ASP A 1 92 ? 9.909 1.040 0.806 1.00 93.69 92 ASP A CA 1
ATOM 685 C C . ASP A 1 92 ? 9.680 0.403 2.172 1.00 93.69 92 ASP A C 1
ATOM 687 O O . ASP A 1 92 ? 9.231 1.031 3.128 1.00 93.69 92 ASP A O 1
ATOM 691 N N . LEU A 1 93 ? 9.985 -0.890 2.222 1.00 93.06 93 LEU A N 1
ATOM 692 C CA . LEU A 1 93 ? 10.080 -1.632 3.464 1.00 93.06 93 LEU A CA 1
ATOM 693 C C . LEU A 1 93 ? 11.415 -1.337 4.147 1.00 93.06 93 LEU A C 1
ATOM 695 O O . LEU A 1 93 ? 12.466 -1.277 3.501 1.00 93.06 93 LEU A O 1
ATOM 699 N N . SER A 1 94 ? 11.366 -1.265 5.471 1.00 90.50 94 SER A N 1
ATOM 700 C CA . SER A 1 94 ? 12.535 -1.248 6.343 1.00 90.50 94 SER A CA 1
ATOM 701 C C . SER A 1 94 ? 13.395 -2.502 6.150 1.00 90.50 94 SER A C 1
ATOM 703 O O . SER A 1 94 ? 12.927 -3.530 5.655 1.00 90.50 94 SER A O 1
ATOM 705 N N . ASP A 1 95 ? 14.657 -2.430 6.587 1.00 89.00 95 ASP A N 1
ATOM 706 C CA . ASP A 1 95 ? 15.597 -3.555 6.531 1.00 89.00 95 ASP A CA 1
ATOM 707 C C . ASP A 1 95 ? 15.026 -4.797 7.225 1.00 89.00 95 ASP A C 1
ATOM 709 O O . ASP A 1 95 ? 14.758 -4.782 8.430 1.00 89.00 95 ASP A O 1
ATOM 713 N N . ARG A 1 96 ? 14.889 -5.899 6.484 1.00 88.00 96 ARG A N 1
ATOM 714 C CA . ARG A 1 96 ? 14.300 -7.146 6.996 1.00 88.00 96 ARG A CA 1
ATOM 715 C C . ARG A 1 96 ? 15.052 -8.376 6.486 1.00 88.00 96 ARG A C 1
ATOM 717 O O . ARG A 1 96 ? 15.697 -8.345 5.439 1.00 88.00 96 ARG A O 1
ATOM 724 N N . PHE A 1 97 ? 14.933 -9.467 7.239 1.00 86.75 97 PHE A N 1
ATOM 725 C CA . PHE A 1 97 ? 15.321 -10.807 6.802 1.00 86.75 97 PHE A CA 1
ATOM 726 C C . PHE A 1 97 ? 14.144 -11.456 6.070 1.00 86.75 97 PHE A C 1
ATOM 728 O O . PHE A 1 97 ? 13.045 -11.541 6.625 1.00 86.75 97 PHE A O 1
ATOM 735 N N . PHE A 1 98 ? 14.364 -11.933 4.848 1.00 84.00 98 PHE A N 1
ATOM 736 C CA . PHE A 1 98 ? 13.320 -12.523 4.015 1.00 84.00 98 PHE A CA 1
ATOM 737 C C . PHE A 1 98 ? 13.524 -14.024 3.836 1.00 84.00 98 PHE A C 1
ATOM 739 O O . PHE A 1 98 ? 14.639 -14.500 3.616 1.00 84.00 98 PHE A O 1
ATOM 746 N N . THR A 1 99 ? 12.427 -14.783 3.899 1.00 80.50 99 THR A N 1
ATOM 747 C CA . THR A 1 99 ? 12.427 -16.227 3.639 1.00 80.50 99 THR A CA 1
ATOM 748 C C . THR A 1 99 ? 11.236 -16.636 2.785 1.00 80.50 99 THR A C 1
ATOM 750 O O . THR A 1 99 ? 10.135 -16.101 2.918 1.00 80.50 99 THR A O 1
ATOM 753 N N . THR A 1 100 ? 11.435 -17.652 1.948 1.00 71.69 100 THR A N 1
ATOM 754 C CA . THR A 1 100 ? 10.392 -18.262 1.104 1.00 71.69 100 THR A CA 1
ATOM 755 C C . THR A 1 100 ? 9.271 -18.941 1.893 1.00 71.69 100 THR A C 1
ATOM 757 O O . THR A 1 100 ? 8.193 -19.168 1.348 1.00 71.69 100 THR A O 1
ATOM 760 N N . GLN A 1 101 ? 9.516 -19.298 3.157 1.00 63.38 101 GLN A N 1
ATOM 761 C CA . GLN A 1 101 ? 8.591 -20.076 3.988 1.00 63.38 101 GLN A CA 1
ATOM 762 C C . GLN A 1 101 ? 7.735 -19.214 4.923 1.00 63.38 101 GLN A C 1
ATOM 764 O O . GLN A 1 101 ? 6.906 -19.750 5.660 1.00 63.38 101 GLN A O 1
ATOM 769 N N . SER A 1 102 ? 7.899 -17.888 4.908 1.00 66.00 102 SER A N 1
ATOM 770 C CA . SER A 1 102 ? 7.014 -17.016 5.672 1.00 66.00 102 SER A CA 1
ATOM 771 C C . SER A 1 102 ? 5.612 -17.030 5.060 1.00 66.00 102 SER A C 1
ATOM 773 O O . SER A 1 102 ? 5.370 -16.460 3.998 1.00 66.00 102 SER A O 1
ATOM 775 N N . TYR A 1 103 ? 4.658 -17.650 5.757 1.00 69.31 103 TYR A N 1
ATOM 776 C CA . TYR A 1 103 ? 3.232 -17.517 5.439 1.00 69.31 103 TYR A CA 1
ATOM 777 C C . TYR A 1 103 ? 2.666 -16.152 5.851 1.00 69.31 103 TYR A C 1
ATOM 779 O O . TYR A 1 103 ? 1.515 -15.846 5.529 1.00 69.31 103 TYR A O 1
ATOM 787 N N . LYS A 1 104 ? 3.446 -15.341 6.583 1.00 85.69 104 LYS A N 1
ATOM 788 C CA . LYS A 1 104 ? 3.032 -14.004 7.000 1.00 85.69 104 LYS A CA 1
ATOM 789 C C . LYS A 1 104 ? 3.129 -13.059 5.796 1.00 85.69 104 LYS A C 1
ATOM 791 O O . LYS A 1 104 ? 4.201 -12.984 5.190 1.00 85.69 104 LYS A O 1
ATOM 796 N N . PRO A 1 105 ? 2.045 -12.346 5.453 1.00 92.38 105 PRO A N 1
ATOM 797 C CA . PRO A 1 105 ? 2.088 -11.357 4.390 1.00 92.38 105 PRO A CA 1
ATOM 798 C C . PRO A 1 105 ? 3.007 -10.191 4.757 1.00 92.38 105 PRO A C 1
ATOM 800 O O . PRO A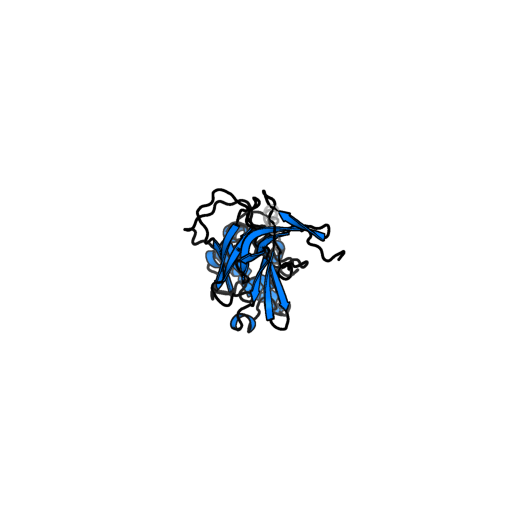 1 105 ? 3.144 -9.849 5.932 1.00 92.38 105 PRO A O 1
ATOM 803 N N . LEU A 1 106 ? 3.615 -9.582 3.739 1.00 94.38 106 LEU A N 1
ATOM 804 C CA . LEU A 1 106 ? 4.371 -8.337 3.869 1.00 94.38 106 LEU A CA 1
ATOM 805 C C . LEU A 1 106 ? 3.428 -7.175 4.170 1.00 94.38 106 LEU A C 1
ATOM 807 O O . LEU A 1 106 ? 3.725 -6.371 5.035 1.00 94.38 106 LEU A O 1
ATOM 811 N N . ALA A 1 107 ? 2.281 -7.116 3.493 1.00 96.12 107 ALA A N 1
ATOM 812 C CA . ALA A 1 107 ? 1.249 -6.123 3.765 1.00 96.12 107 ALA A CA 1
ATOM 813 C C . ALA A 1 107 ? -0.141 -6.680 3.461 1.00 96.12 107 ALA A C 1
ATOM 815 O O . ALA A 1 107 ? -0.284 -7.550 2.597 1.00 96.12 107 ALA A O 1
ATOM 816 N N . LEU A 1 108 ? -1.161 -6.156 4.135 1.00 96.88 108 LEU A N 1
ATOM 817 C CA . LEU A 1 108 ? -2.564 -6.376 3.787 1.00 96.88 108 LEU A CA 1
ATOM 818 C C . LEU A 1 108 ? -3.059 -5.281 2.839 1.00 96.88 108 LEU A C 1
ATOM 820 O O . LEU A 1 108 ? -2.562 -4.159 2.850 1.00 96.88 108 LEU A O 1
ATOM 824 N N . LEU A 1 109 ? -4.060 -5.612 2.027 1.00 97.06 109 LEU A N 1
ATOM 825 C CA . LEU A 1 109 ? -4.693 -4.690 1.087 1.00 97.06 109 LEU A CA 1
ATOM 826 C C . LEU A 1 109 ? -6.163 -4.463 1.478 1.00 97.06 109 LEU A C 1
ATOM 828 O O . LEU A 1 109 ? -6.856 -5.443 1.791 1.00 97.06 109 LEU A O 1
ATOM 832 N N . PRO A 1 110 ? -6.668 -3.216 1.419 1.00 95.94 110 PRO A N 1
ATOM 833 C CA . PRO A 1 110 ? -8.084 -2.925 1.616 1.00 95.94 110 PRO A CA 1
ATOM 834 C C . PRO A 1 110 ? -8.980 -3.695 0.647 1.00 95.94 110 PRO A C 1
ATOM 836 O O . PRO A 1 110 ? -8.576 -4.036 -0.464 1.00 95.94 110 PRO A O 1
ATOM 839 N N . GLU A 1 111 ? -10.220 -3.958 1.053 1.00 93.94 111 GLU A N 1
ATOM 840 C CA . GLU A 1 111 ? -11.187 -4.746 0.281 1.00 93.94 111 GLU A CA 1
ATOM 841 C C . GLU A 1 111 ? -11.409 -4.201 -1.129 1.00 93.94 111 GLU A C 1
ATOM 843 O O . GLU A 1 111 ? -11.316 -4.946 -2.102 1.00 93.94 111 GLU A O 1
ATOM 848 N N . SER A 1 112 ? -11.617 -2.890 -1.245 1.00 92.62 112 SER A N 1
ATOM 849 C CA . SER A 1 112 ? -11.820 -2.192 -2.519 1.00 92.62 112 SER A CA 1
ATOM 850 C C . SER A 1 112 ? -10.540 -2.018 -3.345 1.00 92.62 112 SER A C 1
ATOM 852 O O . SER A 1 112 ? -10.565 -1.370 -4.387 1.00 92.62 112 SER A O 1
ATOM 854 N N . CYS A 1 113 ? -9.422 -2.587 -2.892 1.00 95.62 113 CYS A N 1
ATOM 855 C CA . CYS A 1 113 ? -8.132 -2.605 -3.578 1.00 95.62 113 CYS A CA 1
ATOM 856 C C . CYS A 1 113 ? -7.729 -4.029 -3.994 1.00 95.62 113 CYS A C 1
ATOM 858 O O . CYS A 1 113 ? -6.560 -4.288 -4.257 1.00 95.62 113 CYS A O 1
ATOM 860 N N . ARG A 1 114 ? -8.677 -4.976 -4.027 1.00 97.06 114 ARG A N 1
ATOM 861 C CA . ARG A 1 114 ? -8.428 -6.378 -4.385 1.00 97.06 114 ARG A CA 1
ATOM 862 C C . ARG A 1 114 ? -7.789 -6.509 -5.780 1.00 97.06 114 ARG A C 1
ATOM 864 O O . ARG A 1 114 ? -8.366 -6.020 -6.756 1.00 97.06 114 ARG A O 1
ATOM 871 N N . PRO A 1 115 ? -6.655 -7.224 -5.907 1.00 97.88 115 PRO A N 1
ATOM 872 C CA . PRO A 1 115 ? -6.125 -7.634 -7.205 1.00 97.88 115 PRO A CA 1
ATOM 873 C C . PRO A 1 115 ? -7.092 -8.582 -7.944 1.00 97.88 115 PRO A C 1
ATOM 875 O O . PRO A 1 115 ? -7.695 -9.438 -7.304 1.00 97.88 115 PRO A O 1
ATOM 878 N N . PRO A 1 116 ? -7.209 -8.532 -9.281 1.00 97.25 116 PRO A N 1
ATOM 879 C CA . PRO A 1 116 ? -8.076 -9.431 -10.060 1.00 97.25 116 PRO A CA 1
ATOM 880 C C . PRO A 1 116 ? -7.599 -10.892 -10.069 1.00 97.25 116 PRO A C 1
ATOM 882 O O . PRO A 1 116 ? -8.341 -11.795 -10.443 1.00 97.25 116 PRO A O 1
ATOM 885 N N . GLY A 1 117 ? -6.357 -11.139 -9.660 1.00 97.88 117 GLY A N 1
ATOM 886 C CA . GLY A 1 117 ? -5.735 -12.454 -9.585 1.00 97.88 117 GLY A CA 1
ATOM 887 C C . GLY A 1 117 ? -4.371 -12.358 -8.909 1.00 97.88 117 GLY A C 1
ATOM 888 O O . GLY A 1 117 ? -3.992 -11.296 -8.420 1.00 97.88 117 GLY A O 1
ATOM 889 N N . ASN A 1 118 ? -3.616 -13.456 -8.882 1.00 97.88 118 ASN A N 1
ATOM 890 C CA . ASN A 1 118 ? -2.232 -13.420 -8.408 1.00 97.88 118 ASN A CA 1
ATOM 891 C C . ASN A 1 118 ? -1.368 -12.657 -9.418 1.00 97.88 118 ASN A C 1
ATOM 893 O O . ASN A 1 118 ? -1.163 -13.135 -10.533 1.00 97.88 118 ASN A O 1
ATOM 897 N N . LEU A 1 119 ? -0.850 -11.498 -9.021 1.00 98.31 119 LEU A N 1
ATOM 898 C CA . LEU A 1 119 ? -0.052 -10.628 -9.877 1.00 98.31 119 LEU A CA 1
ATOM 899 C C . LEU A 1 119 ? 1.402 -10.595 -9.386 1.00 98.31 119 LEU A C 1
ATOM 901 O O . LEU A 1 119 ? 1.657 -10.055 -8.306 1.00 98.31 119 LEU A O 1
ATOM 905 N N . PRO A 1 120 ? 2.355 -11.189 -10.129 1.00 97.50 120 PRO A N 1
ATOM 906 C CA . PRO A 1 120 ? 3.773 -11.089 -9.816 1.00 97.50 120 PRO A CA 1
ATOM 907 C C . PRO A 1 120 ? 4.348 -9.739 -10.253 1.00 97.50 120 PRO A C 1
ATOM 909 O O . PRO A 1 120 ? 4.079 -9.260 -11.353 1.00 97.50 120 PRO A O 1
ATOM 912 N N . PHE A 1 121 ? 5.203 -9.174 -9.409 1.00 97.12 121 PHE A N 1
ATOM 913 C CA . PHE A 1 121 ? 5.933 -7.939 -9.649 1.00 97.12 121 PHE A CA 1
ATOM 914 C C . PHE A 1 121 ? 7.411 -8.137 -9.345 1.00 97.12 121 PHE A C 1
ATOM 916 O O . PHE A 1 121 ? 7.777 -8.742 -8.337 1.00 97.12 121 PHE A O 1
ATOM 923 N N . ILE A 1 122 ? 8.249 -7.585 -10.217 1.00 95.81 122 ILE A N 1
ATOM 924 C CA . ILE A 1 122 ? 9.669 -7.405 -9.939 1.00 95.81 122 ILE A CA 1
ATOM 925 C C . ILE A 1 122 ? 9.828 -6.026 -9.307 1.00 95.81 122 ILE A C 1
ATOM 927 O O . ILE A 1 122 ? 9.362 -5.034 -9.864 1.00 95.81 122 ILE A O 1
ATOM 931 N N . VAL A 1 123 ? 10.483 -5.977 -8.156 1.00 95.25 123 VAL A N 1
ATOM 932 C CA . VAL A 1 123 ? 10.720 -4.760 -7.375 1.00 95.25 123 VAL A CA 1
ATOM 933 C C . VAL A 1 123 ? 12.210 -4.544 -7.158 1.00 95.25 123 VAL A C 1
ATOM 935 O O . VAL A 1 123 ? 12.981 -5.502 -7.175 1.00 95.25 123 VAL A O 1
ATOM 938 N N . ALA A 1 124 ? 12.623 -3.291 -6.977 1.00 94.19 124 ALA A N 1
ATOM 939 C CA . ALA A 1 124 ? 14.017 -2.956 -6.701 1.00 94.19 124 ALA A CA 1
ATOM 940 C C . ALA A 1 124 ? 14.364 -3.216 -5.224 1.00 94.19 124 ALA A C 1
ATOM 942 O O . ALA A 1 124 ? 13.549 -2.947 -4.337 1.00 94.19 124 ALA A O 1
ATOM 943 N N . GLY A 1 125 ? 15.573 -3.722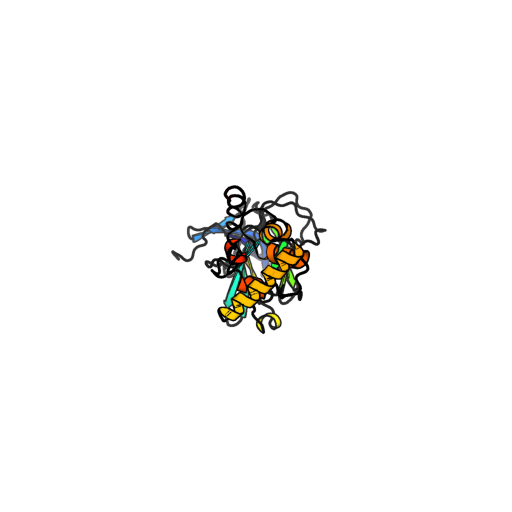 -4.976 1.00 92.00 125 GLY A N 1
ATOM 944 C CA . GLY A 1 125 ? 16.202 -3.760 -3.653 1.00 92.00 125 GLY A CA 1
ATOM 945 C C . GLY A 1 125 ? 17.056 -2.514 -3.376 1.00 92.00 125 GLY A C 1
ATOM 946 O O . GLY A 1 125 ? 17.176 -1.633 -4.229 1.00 92.00 125 GLY A O 1
ATOM 947 N N . MET A 1 126 ? 17.701 -2.456 -2.209 1.00 84.75 126 MET A N 1
ATOM 948 C CA . MET A 1 126 ? 18.529 -1.328 -1.755 1.00 84.75 126 MET A CA 1
ATOM 949 C C . MET A 1 126 ? 19.775 -1.127 -2.620 1.00 84.75 126 MET A C 1
ATOM 951 O O . MET A 1 126 ? 20.204 0.002 -2.866 1.00 84.75 126 MET A O 1
ATOM 955 N N . SER A 1 127 ? 20.395 -2.229 -3.049 1.00 78.38 127 SER A N 1
ATOM 956 C CA . SER A 1 127 ? 21.626 -2.189 -3.841 1.00 78.38 127 SER A CA 1
ATOM 957 C C . SER A 1 127 ? 21.312 -2.098 -5.339 1.00 78.38 127 SER A C 1
ATOM 959 O O . SER A 1 127 ? 20.485 -2.868 -5.831 1.00 78.38 127 SER A O 1
ATOM 961 N N . PRO A 1 128 ? 21.996 -1.229 -6.111 1.00 70.38 128 PRO A N 1
ATOM 962 C CA . PRO A 1 128 ? 21.818 -1.158 -7.559 1.00 70.38 128 PRO A CA 1
ATOM 963 C C . PRO A 1 128 ? 22.015 -2.520 -8.239 1.00 70.38 128 PRO A C 1
ATOM 965 O O . PRO A 1 128 ? 23.079 -3.132 -8.123 1.00 70.38 128 PRO A O 1
ATOM 968 N N . GLY A 1 129 ? 20.997 -2.978 -8.971 1.00 75.12 129 GLY A N 1
ATOM 969 C CA . GLY A 1 129 ? 20.983 -4.295 -9.616 1.00 75.12 129 GLY A CA 1
ATOM 970 C C . GLY A 1 129 ? 20.415 -5.433 -8.757 1.00 75.12 129 GLY A C 1
ATOM 971 O O . GLY A 1 129 ? 20.361 -6.564 -9.239 1.00 75.12 129 GLY A O 1
ATOM 972 N N . CYS A 1 130 ? 19.982 -5.152 -7.524 1.00 88.88 130 CYS A N 1
ATOM 973 C CA . CYS A 1 130 ? 19.211 -6.081 -6.705 1.00 88.88 130 CYS A CA 1
ATOM 974 C C . CYS A 1 130 ? 17.725 -5.972 -7.064 1.00 88.88 130 CYS A C 1
ATOM 976 O O . CYS A 1 130 ? 17.162 -4.874 -7.079 1.00 88.88 130 CYS A O 1
ATOM 978 N N . PHE A 1 131 ? 17.094 -7.107 -7.356 1.00 93.56 131 PHE A N 1
ATOM 979 C CA . PHE A 1 131 ? 15.676 -7.181 -7.685 1.00 93.56 131 PHE A CA 1
ATOM 980 C C . PHE A 1 131 ? 15.047 -8.371 -6.989 1.00 93.56 131 PHE A C 1
ATOM 982 O O . PHE A 1 131 ? 15.683 -9.415 -6.864 1.00 93.56 131 PHE A O 1
ATOM 989 N N . HIS A 1 132 ? 13.779 -8.223 -6.624 1.00 94.06 132 HIS A N 1
ATOM 990 C CA . HIS A 1 132 ? 13.038 -9.255 -5.919 1.00 94.06 132 HIS A CA 1
ATOM 991 C C . HIS A 1 132 ? 11.669 -9.500 -6.531 1.00 94.06 132 HIS A C 1
ATOM 993 O O . HIS A 1 132 ? 11.099 -8.635 -7.196 1.00 94.06 132 HIS A O 1
ATOM 999 N N . LEU A 1 133 ? 11.134 -10.692 -6.279 1.00 95.06 133 LEU A N 1
ATOM 1000 C CA . LEU A 1 133 ? 9.800 -11.105 -6.692 1.00 95.06 133 LEU A CA 1
ATOM 1001 C C . LEU A 1 133 ? 8.808 -10.966 -5.532 1.00 95.06 133 LEU A C 1
ATOM 1003 O O . LEU A 1 133 ? 8.908 -11.650 -4.509 1.00 95.06 133 LEU A O 1
ATOM 1007 N N . VAL A 1 134 ? 7.797 -10.129 -5.739 1.00 95.75 134 VAL A N 1
ATOM 1008 C CA . VAL A 1 134 ? 6.649 -9.960 -4.842 1.00 95.75 134 VAL A CA 1
ATOM 1009 C C . VAL A 1 134 ? 5.380 -10.338 -5.596 1.00 95.75 134 VAL A C 1
ATOM 1011 O O . VAL A 1 134 ? 5.272 -10.115 -6.798 1.00 95.75 134 VAL A O 1
ATOM 1014 N N . VAL A 1 135 ? 4.403 -10.925 -4.910 1.00 96.88 135 VAL A N 1
ATOM 1015 C CA . VAL A 1 135 ? 3.093 -11.232 -5.497 1.00 96.88 135 VAL A CA 1
ATOM 1016 C C . VAL A 1 135 ? 2.003 -10.504 -4.731 1.00 96.88 135 VAL A C 1
ATOM 1018 O O . VAL A 1 135 ? 1.879 -10.693 -3.523 1.00 96.88 135 VAL A O 1
ATOM 1021 N N . ALA A 1 136 ? 1.186 -9.727 -5.443 1.00 97.94 136 ALA A N 1
ATOM 1022 C CA . ALA A 1 136 ? -0.100 -9.269 -4.934 1.00 97.94 136 ALA A CA 1
ATOM 1023 C C . ALA A 1 136 ? -1.133 -10.376 -5.153 1.00 97.94 136 ALA A C 1
ATOM 1025 O O . ALA A 1 136 ? -1.364 -10.806 -6.286 1.00 97.94 136 ALA A O 1
ATOM 1026 N N . ARG A 1 137 ? -1.728 -10.872 -4.071 1.00 97.06 137 ARG A N 1
ATOM 1027 C CA . ARG A 1 137 ? -2.690 -11.974 -4.090 1.00 97.06 137 ARG A CA 1
ATOM 1028 C C . ARG A 1 137 ? -4.059 -11.486 -3.609 1.00 97.06 137 ARG A C 1
ATOM 1030 O O . ARG A 1 137 ? -4.122 -10.801 -2.589 1.00 97.06 137 ARG A O 1
ATOM 1037 N N . PRO A 1 138 ? -5.162 -11.855 -4.284 1.00 97.31 138 PRO A N 1
ATOM 1038 C CA . PRO A 1 138 ? -6.501 -11.549 -3.812 1.00 97.31 138 PRO A CA 1
ATOM 1039 C C . PRO A 1 138 ? -6.849 -12.322 -2.545 1.00 97.31 138 PRO A C 1
ATOM 1041 O O . PRO A 1 138 ? -6.477 -13.483 -2.363 1.00 97.31 138 PRO A O 1
ATOM 1044 N N . SER A 1 139 ? -7.647 -11.681 -1.704 1.00 93.44 139 SER A N 1
ATOM 1045 C CA . SER A 1 139 ? -8.295 -12.273 -0.544 1.00 93.44 139 SER A CA 1
ATOM 1046 C C . SER A 1 139 ? -9.749 -11.813 -0.489 1.00 93.44 139 SER A C 1
ATOM 1048 O O . SER A 1 139 ? -10.110 -10.740 -0.977 1.00 93.44 139 SER A O 1
ATOM 1050 N N . TYR A 1 140 ? -10.584 -12.657 0.104 1.00 91.19 140 TYR A N 1
ATOM 1051 C CA . TYR A 1 140 ? -12.021 -12.433 0.281 1.00 91.19 140 TYR A CA 1
ATOM 1052 C C . TYR A 1 140 ? -12.400 -12.476 1.768 1.00 91.19 140 TYR A C 1
ATOM 1054 O O . TYR A 1 140 ? -13.544 -12.737 2.129 1.00 91.19 140 TYR A O 1
ATOM 1062 N N . GLY A 1 141 ? -11.408 -12.282 2.643 1.00 83.75 141 GLY A N 1
ATOM 1063 C CA . GLY A 1 141 ? -11.614 -12.203 4.086 1.00 83.75 141 GLY A CA 1
ATOM 1064 C C . GLY A 1 141 ? -12.332 -10.914 4.487 1.00 83.75 141 GLY A C 1
ATOM 1065 O O . GLY A 1 141 ? -12.378 -9.966 3.711 1.00 83.75 141 GLY A O 1
ATOM 1066 N N . LEU A 1 142 ? -12.860 -10.893 5.714 1.00 85.69 142 LEU A N 1
ATOM 1067 C CA . LEU A 1 142 ? -13.676 -9.837 6.337 1.00 85.69 142 LEU A CA 1
ATOM 1068 C C . LEU A 1 142 ? -13.124 -8.404 6.169 1.00 85.69 142 LEU A C 1
ATOM 1070 O O . LEU A 1 142 ? -12.549 -7.827 7.086 1.00 85.69 142 LEU A O 1
ATOM 1074 N N . GLY A 1 143 ? -13.330 -7.792 5.004 1.00 86.38 143 GLY A N 1
ATOM 1075 C CA . GLY A 1 143 ? -12.785 -6.475 4.689 1.00 86.38 143 GLY A CA 1
ATOM 1076 C C . GLY A 1 143 ? -11.292 -6.463 4.348 1.00 86.38 143 GLY A C 1
ATOM 1077 O O . GLY A 1 143 ? -10.677 -5.413 4.492 1.00 86.38 143 GLY A O 1
ATOM 1078 N N . CYS A 1 144 ? -10.705 -7.577 3.903 1.00 92.19 144 CYS A N 1
ATOM 1079 C CA . CYS A 1 144 ? -9.348 -7.626 3.344 1.00 92.19 144 CYS A CA 1
ATOM 1080 C C . CYS A 1 144 ? -9.426 -8.034 1.870 1.00 92.19 144 CYS A C 1
ATOM 1082 O O . CYS A 1 144 ? -9.899 -9.126 1.554 1.00 92.19 144 CYS A O 1
ATOM 1084 N N . GLY A 1 145 ? -8.946 -7.176 0.971 1.00 94.12 145 GLY A N 1
ATOM 1085 C CA . GLY A 1 145 ? -8.988 -7.405 -0.478 1.00 94.12 145 GLY A CA 1
ATOM 1086 C C . GLY A 1 145 ? -7.834 -8.255 -0.982 1.00 94.12 145 GLY A C 1
ATOM 1087 O O . GLY A 1 145 ? -7.907 -8.825 -2.065 1.00 94.12 145 GLY A O 1
ATOM 1088 N N . GLY A 1 146 ? -6.770 -8.387 -0.198 1.00 95.88 146 GLY A N 1
ATOM 1089 C CA . GLY A 1 146 ? -5.598 -9.138 -0.607 1.00 95.88 146 GLY A CA 1
ATOM 1090 C C . GLY A 1 146 ? -4.422 -8.952 0.324 1.00 95.88 146 GLY A C 1
ATOM 1091 O O . GLY A 1 146 ? -4.539 -8.350 1.393 1.00 95.88 146 GLY A O 1
ATOM 1092 N N . ASP A 1 147 ? -3.291 -9.484 -0.108 1.00 96.69 147 ASP A N 1
ATOM 1093 C CA . ASP A 1 147 ? -2.013 -9.319 0.554 1.00 96.69 147 ASP A CA 1
ATOM 1094 C C . ASP A 1 147 ? -0.837 -9.287 -0.428 1.00 96.69 147 ASP A C 1
ATOM 1096 O O . ASP A 1 147 ? -0.935 -9.705 -1.584 1.00 96.69 147 ASP A O 1
ATOM 1100 N N . LEU A 1 148 ? 0.284 -8.748 0.048 1.00 96.50 148 LEU A N 1
ATOM 1101 C CA . LEU A 1 148 ? 1.568 -8.759 -0.643 1.00 96.50 148 LEU A CA 1
ATOM 1102 C C . LEU A 1 148 ? 2.441 -9.856 -0.045 1.00 96.50 148 LEU A C 1
ATOM 1104 O O . LEU A 1 148 ? 2.629 -9.921 1.170 1.00 96.50 148 LEU A O 1
ATOM 1108 N N . LEU A 1 149 ? 2.983 -10.721 -0.895 1.00 94.38 149 LEU A N 1
ATOM 1109 C CA . LEU A 1 149 ? 3.791 -11.865 -0.489 1.00 94.38 149 LEU A CA 1
ATOM 1110 C C . LEU A 1 149 ? 5.194 -11.785 -1.067 1.00 94.38 149 LEU A C 1
ATOM 1112 O O . LEU A 1 149 ? 5.365 -11.582 -2.267 1.00 94.38 149 LEU A O 1
ATOM 1116 N N . TRP A 1 150 ? 6.181 -12.074 -0.227 1.00 93.44 150 TRP A N 1
ATOM 1117 C CA . TRP A 1 150 ? 7.527 -12.394 -0.680 1.00 93.44 150 TRP A CA 1
ATOM 1118 C C . TRP A 1 150 ? 7.525 -13.727 -1.438 1.00 93.44 150 TRP A C 1
ATOM 1120 O O . TRP A 1 150 ? 7.005 -14.729 -0.939 1.00 93.44 150 TRP A O 1
ATOM 1130 N N . ARG A 1 151 ? 8.084 -13.749 -2.651 1.00 92.06 151 ARG A N 1
ATOM 1131 C CA . ARG A 1 151 ? 8.183 -14.956 -3.493 1.00 92.06 151 ARG A CA 1
ATOM 1132 C C . ARG A 1 151 ? 9.577 -15.188 -4.069 1.00 92.06 151 ARG A C 1
ATOM 1134 O O . ARG A 1 151 ? 9.737 -16.055 -4.922 1.00 92.06 151 ARG A O 1
ATOM 1141 N N . ASP A 1 152 ? 10.560 -14.447 -3.583 1.00 88.44 152 ASP A N 1
ATOM 1142 C CA . ASP A 1 152 ? 11.965 -14.617 -3.932 1.00 88.44 152 ASP A CA 1
ATOM 1143 C C . ASP A 1 152 ? 12.690 -15.495 -2.892 1.00 88.44 152 ASP A C 1
ATOM 1145 O O . ASP A 1 152 ? 12.064 -16.004 -1.961 1.00 88.44 152 ASP A O 1
ATOM 1149 N N . GLY A 1 153 ? 13.990 -15.735 -3.067 1.00 85.31 153 GLY A N 1
ATOM 1150 C CA . GLY A 1 153 ? 14.821 -16.592 -2.224 1.00 85.31 153 GLY A CA 1
ATOM 1151 C C . GLY A 1 153 ? 14.976 -16.130 -0.770 1.00 85.31 153 GLY A C 1
ATOM 1152 O O . GLY A 1 153 ? 14.319 -15.211 -0.287 1.00 85.31 153 GLY A O 1
ATOM 1153 N N . VAL A 1 154 ? 15.856 -16.811 -0.035 1.00 84.69 154 VAL A N 1
ATOM 1154 C CA . VAL A 1 154 ? 16.255 -16.361 1.306 1.00 84.69 154 VAL A CA 1
ATOM 1155 C C . VAL A 1 154 ? 17.210 -15.185 1.155 1.00 84.69 154 VAL A C 1
ATOM 1157 O O . VAL A 1 154 ? 18.180 -15.278 0.403 1.00 84.69 154 VAL A O 1
ATOM 1160 N N . TRP A 1 155 ? 16.953 -14.103 1.883 1.00 83.62 155 TRP A N 1
ATOM 1161 C CA . TRP A 1 155 ? 17.762 -12.897 1.806 1.00 83.62 155 TRP A CA 1
ATOM 1162 C C . TRP A 1 155 ? 18.022 -12.309 3.188 1.00 83.62 155 TRP A C 1
ATOM 1164 O O . TRP A 1 155 ? 17.096 -12.105 3.972 1.00 83.62 155 TRP A O 1
ATOM 1174 N N . ASN A 1 156 ? 19.297 -12.049 3.491 1.00 77.44 156 ASN A N 1
ATOM 1175 C CA . ASN A 1 156 ? 19.718 -11.738 4.856 1.00 77.44 156 ASN A CA 1
ATOM 1176 C C . ASN A 1 156 ? 19.236 -10.362 5.335 1.00 77.44 156 ASN A C 1
ATOM 1178 O O . ASN A 1 156 ? 18.756 -10.233 6.460 1.00 77.44 156 ASN A O 1
ATOM 1182 N N . ARG A 1 157 ? 19.409 -9.331 4.504 1.00 83.69 157 ARG A N 1
ATOM 1183 C CA . ARG A 1 157 ? 19.020 -7.958 4.831 1.00 83.69 157 ARG A CA 1
ATOM 1184 C C . ARG A 1 157 ? 18.928 -7.130 3.555 1.00 83.69 157 ARG A C 1
ATOM 1186 O O . ARG A 1 157 ? 19.947 -6.916 2.906 1.00 83.69 157 ARG A O 1
ATOM 1193 N N . ASP A 1 158 ? 17.726 -6.683 3.216 1.00 87.06 158 ASP A N 1
ATOM 1194 C CA . ASP A 1 158 ? 17.508 -5.670 2.177 1.00 87.06 158 ASP A CA 1
ATOM 1195 C C . ASP A 1 158 ? 16.398 -4.703 2.574 1.00 87.06 158 ASP A C 1
ATOM 1197 O O . ASP A 1 158 ? 15.558 -5.032 3.420 1.00 87.06 158 ASP A O 1
ATOM 1201 N N . LYS A 1 159 ? 16.362 -3.571 1.869 1.00 89.31 159 LYS A N 1
ATOM 1202 C CA . LYS A 1 159 ? 15.166 -2.741 1.721 1.00 89.31 159 LYS A CA 1
ATOM 1203 C C . LYS A 1 159 ? 14.521 -3.048 0.389 1.00 89.31 159 LYS A C 1
ATOM 1205 O O . LYS A 1 159 ? 15.208 -3.143 -0.623 1.00 89.31 159 LYS A O 1
ATOM 1210 N N . ILE A 1 160 ? 13.202 -3.170 0.379 1.00 92.50 160 ILE A N 1
ATOM 1211 C CA . ILE A 1 160 ? 12.461 -3.471 -0.846 1.00 92.50 160 ILE A CA 1
ATOM 1212 C C . ILE A 1 160 ? 11.576 -2.287 -1.190 1.00 92.50 160 ILE A C 1
ATOM 1214 O O . ILE A 1 160 ? 10.765 -1.860 -0.372 1.00 92.50 160 ILE A O 1
ATOM 1218 N N . HIS A 1 161 ? 11.682 -1.802 -2.421 1.00 94.44 161 HIS A N 1
ATOM 1219 C CA . HIS A 1 161 ? 10.881 -0.695 -2.922 1.00 94.44 161 HIS A CA 1
ATOM 1220 C C . HIS A 1 161 ? 9.608 -1.211 -3.598 1.00 94.44 161 HIS A C 1
ATOM 1222 O O . HIS A 1 161 ? 9.671 -1.875 -4.627 1.00 94.44 161 HIS A O 1
ATOM 1228 N N . PHE A 1 162 ? 8.432 -0.882 -3.062 1.00 96.31 162 PHE A N 1
ATOM 1229 C CA . PHE A 1 162 ? 7.141 -1.268 -3.662 1.00 96.31 162 PHE A CA 1
ATOM 1230 C C . PHE A 1 162 ? 6.632 -0.253 -4.685 1.00 96.31 162 PHE A C 1
ATOM 1232 O O . PHE A 1 162 ? 5.598 -0.463 -5.324 1.00 96.31 162 PHE A O 1
ATOM 1239 N N . THR A 1 163 ? 7.368 0.841 -4.866 1.00 95.75 163 THR A N 1
ATOM 1240 C CA . THR A 1 163 ? 7.048 1.849 -5.872 1.00 95.75 163 THR A CA 1
ATOM 1241 C C . THR A 1 163 ? 7.033 1.231 -7.271 1.00 95.75 163 THR A C 1
ATOM 1243 O O . THR A 1 163 ? 7.979 0.569 -7.695 1.00 95.75 163 THR A O 1
ATOM 1246 N N . GLY A 1 164 ? 5.939 1.464 -7.997 1.00 93.19 164 GLY A N 1
ATOM 1247 C CA . GLY A 1 164 ? 5.730 0.932 -9.344 1.00 93.19 164 GLY A CA 1
ATOM 1248 C C . GLY A 1 164 ? 4.911 -0.357 -9.384 1.00 93.19 164 GLY A C 1
ATOM 1249 O O . GLY A 1 164 ? 4.513 -0.774 -10.471 1.00 93.19 164 GLY A O 1
ATOM 1250 N N . ILE A 1 165 ? 4.573 -0.955 -8.233 1.00 96.38 165 ILE A N 1
ATOM 1251 C CA . ILE A 1 165 ? 3.511 -1.964 -8.188 1.00 96.38 165 ILE A CA 1
ATOM 1252 C C . ILE A 1 165 ? 2.188 -1.256 -8.489 1.00 96.38 165 ILE A C 1
ATOM 1254 O O . ILE A 1 165 ? 1.677 -0.481 -7.677 1.00 96.38 165 ILE A O 1
ATOM 1258 N N . MET A 1 166 ? 1.635 -1.538 -9.666 1.00 96.00 166 MET A N 1
ATOM 1259 C CA . MET A 1 166 ? 0.356 -1.002 -10.112 1.00 96.00 166 MET A CA 1
ATOM 1260 C C . MET A 1 166 ? -0.510 -2.093 -10.725 1.00 96.00 166 MET A C 1
ATOM 1262 O O . MET A 1 166 ? -0.023 -2.928 -11.487 1.00 96.00 166 MET A O 1
ATOM 1266 N N . TYR A 1 167 ? -1.805 -2.066 -10.432 1.00 97.00 167 TYR A N 1
ATOM 1267 C CA . TYR A 1 167 ? -2.764 -2.997 -11.019 1.00 97.00 167 TYR A CA 1
ATOM 1268 C C . TYR A 1 167 ? -4.173 -2.414 -11.042 1.00 97.00 167 TYR A C 1
ATOM 1270 O O . TYR A 1 167 ? -4.527 -1.590 -10.203 1.00 97.00 167 TYR A O 1
ATOM 1278 N N . ALA A 1 168 ? -4.979 -2.858 -12.005 1.00 96.94 168 ALA A N 1
ATOM 1279 C CA . ALA A 1 168 ? -6.410 -2.584 -12.015 1.00 96.94 168 ALA A CA 1
ATOM 1280 C C . ALA A 1 168 ? -7.088 -3.350 -10.875 1.00 96.94 168 ALA A C 1
ATOM 1282 O O . ALA A 1 168 ? -6.741 -4.503 -10.630 1.00 96.94 168 ALA A O 1
ATOM 1283 N N . VAL A 1 169 ? -8.040 -2.725 -10.189 1.00 96.75 169 VAL A N 1
ATOM 1284 C CA . VAL A 1 169 ? -8.842 -3.369 -9.140 1.00 96.75 169 VAL A CA 1
ATOM 1285 C C . VAL A 1 169 ? -9.829 -4.359 -9.766 1.00 96.75 169 VAL A C 1
ATOM 1287 O O . VAL A 1 169 ? -10.371 -4.109 -10.841 1.00 96.75 169 VAL A O 1
ATOM 1290 N N . ALA A 1 170 ? -10.081 -5.476 -9.082 1.00 95.88 170 ALA A N 1
ATOM 1291 C CA . ALA A 1 170 ? -11.090 -6.453 -9.480 1.00 95.88 170 ALA A CA 1
ATOM 1292 C C . ALA A 1 170 ? -12.508 -5.840 -9.523 1.00 95.88 170 ALA A C 1
ATOM 1294 O O . ALA A 1 170 ? -12.913 -5.123 -8.609 1.00 95.88 170 ALA A O 1
ATOM 1295 N N . GLU A 1 171 ? -13.290 -6.140 -10.565 1.00 92.44 171 GLU A N 1
ATOM 1296 C CA . GLU A 1 171 ? -14.618 -5.533 -10.770 1.00 92.44 171 GLU A CA 1
ATOM 1297 C C . GLU A 1 171 ? -15.602 -5.792 -9.618 1.00 92.44 171 GLU A C 1
ATOM 1299 O O . GLU A 1 171 ? -16.432 -4.943 -9.292 1.00 92.44 171 GLU A O 1
ATOM 1304 N N . ASP A 1 172 ? -15.526 -6.963 -8.985 1.00 90.81 172 ASP A N 1
ATOM 1305 C CA . ASP A 1 172 ? -16.368 -7.339 -7.849 1.00 90.81 172 ASP A CA 1
ATOM 1306 C C . ASP A 1 172 ? -16.079 -6.478 -6.610 1.00 90.81 172 ASP A C 1
ATOM 1308 O O . ASP A 1 172 ? -17.006 -6.094 -5.896 1.00 90.81 172 ASP A O 1
ATOM 1312 N N . ALA A 1 173 ? -14.814 -6.113 -6.394 1.00 91.06 173 ALA A N 1
ATOM 1313 C CA . ALA A 1 173 ? -14.382 -5.263 -5.289 1.00 91.06 173 ALA A CA 1
ATOM 1314 C C . ALA A 1 173 ? -14.819 -3.797 -5.441 1.00 91.06 173 ALA A C 1
ATOM 1316 O O . ALA A 1 173 ? -14.898 -3.070 -4.451 1.00 91.06 173 ALA A O 1
ATOM 1317 N N . LEU A 1 174 ? -15.157 -3.361 -6.658 1.00 87.06 174 LEU A N 1
ATOM 1318 C CA . LEU A 1 174 ? -15.656 -2.007 -6.921 1.00 87.06 174 LEU A CA 1
ATOM 1319 C C . LEU A 1 174 ? -17.126 -1.821 -6.535 1.00 87.06 174 LEU A C 1
ATOM 1321 O O . LEU A 1 174 ? -17.554 -0.694 -6.290 1.00 87.06 174 LEU A O 1
ATOM 1325 N N . ARG A 1 175 ? -17.904 -2.907 -6.452 1.00 80.31 175 ARG A N 1
ATOM 1326 C CA . ARG A 1 175 ? -19.358 -2.842 -6.209 1.00 80.31 175 ARG A CA 1
ATOM 1327 C C . ARG A 1 175 ? -19.715 -2.277 -4.835 1.00 80.31 175 ARG A C 1
ATOM 1329 O O . ARG A 1 175 ? -20.799 -1.725 -4.672 1.00 80.31 175 ARG A O 1
ATOM 1336 N N . TYR A 1 176 ? -18.810 -2.402 -3.866 1.00 68.19 176 TYR A N 1
ATOM 1337 C CA . TYR A 1 176 ? -19.030 -2.007 -2.478 1.00 68.19 176 TYR A CA 1
ATOM 1338 C C . TYR A 1 176 ? -17.766 -1.358 -1.892 1.00 68.19 176 TYR A C 1
ATOM 1340 O O . TYR A 1 176 ? -17.152 -1.907 -0.979 1.00 68.19 176 TYR A O 1
ATOM 1348 N N . SER A 1 177 ? -17.347 -0.197 -2.418 1.00 71.88 177 SER A N 1
ATOM 1349 C CA . SER A 1 177 ? -16.206 0.532 -1.840 1.00 71.88 177 SER A CA 1
ATOM 1350 C C . SER A 1 177 ? -16.530 0.989 -0.416 1.00 71.88 177 SER A C 1
ATOM 1352 O O . SER A 1 177 ? -17.266 1.951 -0.206 1.00 71.88 177 SER A O 1
ATOM 1354 N N . THR A 1 178 ? -15.979 0.291 0.575 1.00 77.94 178 THR A N 1
ATOM 1355 C CA . THR A 1 178 ? -16.150 0.613 1.997 1.00 77.94 178 THR A CA 1
ATOM 1356 C C . THR A 1 178 ? -15.196 1.705 2.479 1.00 77.94 178 THR A C 1
ATOM 1358 O O . THR A 1 178 ? -15.481 2.327 3.498 1.00 77.94 178 THR A O 1
ATOM 1361 N N . LEU A 1 179 ? -14.124 1.991 1.727 1.00 77.25 179 LEU A N 1
ATOM 1362 C CA . LEU A 1 179 ? -13.227 3.129 1.979 1.00 77.25 179 LEU A CA 1
ATOM 1363 C C . LEU A 1 179 ? -13.918 4.480 1.762 1.00 77.25 179 LEU A C 1
ATOM 1365 O O . LEU A 1 179 ? -13.624 5.446 2.456 1.00 77.25 179 LEU A O 1
ATOM 1369 N N . ASP A 1 180 ? -14.853 4.536 0.814 1.00 75.19 180 ASP A N 1
ATOM 1370 C CA . ASP A 1 180 ? -15.578 5.758 0.451 1.00 75.19 180 ASP A CA 1
ATOM 1371 C C . ASP A 1 180 ? -16.933 5.860 1.185 1.00 75.19 180 ASP A C 1
ATOM 1373 O O . ASP A 1 180 ? -17.805 6.641 0.797 1.00 75.19 180 ASP A O 1
ATOM 1377 N N . ALA A 1 181 ? -17.143 5.043 2.225 1.00 76.31 181 ALA A N 1
ATOM 1378 C CA . ALA A 1 181 ? -18.413 4.965 2.933 1.00 76.31 181 ALA A CA 1
ATOM 1379 C C . ALA A 1 181 ? -18.782 6.313 3.571 1.00 76.31 181 ALA A C 1
ATOM 1381 O O . ALA A 1 181 ? -18.024 6.888 4.352 1.00 76.31 181 ALA A O 1
ATOM 1382 N N . GLN A 1 182 ? -19.982 6.800 3.257 1.00 80.50 182 GLN A N 1
ATOM 1383 C CA . GLN A 1 182 ? -20.556 7.979 3.893 1.00 80.50 182 GLN A CA 1
ATOM 1384 C C . GLN A 1 182 ? -21.321 7.563 5.147 1.00 80.50 182 GLN A C 1
ATOM 1386 O O . GLN A 1 182 ? -22.136 6.640 5.115 1.00 80.50 182 GLN A O 1
ATOM 1391 N N . TRP A 1 183 ? -21.075 8.272 6.242 1.00 83.62 183 TRP A N 1
ATOM 1392 C CA . TRP A 1 183 ? -21.712 8.021 7.526 1.00 83.62 183 TRP A CA 1
ATOM 1393 C C . TRP A 1 183 ? -22.412 9.285 8.007 1.00 83.62 183 TRP A C 1
ATOM 1395 O O . TRP A 1 183 ? -21.870 10.383 7.880 1.00 83.62 183 TRP A O 1
ATOM 1405 N N . SER A 1 184 ? -23.599 9.133 8.597 1.00 88.38 184 SER A N 1
ATOM 1406 C CA . SER A 1 184 ? -24.099 10.169 9.498 1.00 88.38 184 SER A CA 1
ATOM 1407 C C . SER A 1 184 ? -23.228 10.194 10.750 1.00 88.38 184 SER A C 1
ATOM 1409 O O . SER A 1 184 ? -22.684 9.163 11.153 1.00 88.38 184 SER A O 1
ATOM 1411 N N . GLU A 1 185 ? -23.121 11.352 11.394 1.00 86.00 185 GLU A N 1
ATOM 1412 C CA . GLU A 1 185 ? -22.335 11.496 12.620 1.00 86.00 185 GLU A CA 1
ATOM 1413 C C . GLU A 1 185 ? -22.786 10.504 13.703 1.00 86.00 185 GLU A C 1
ATOM 1415 O O . GLU A 1 185 ? -21.964 9.802 14.287 1.00 86.00 185 GLU A O 1
ATOM 1420 N N . GLN A 1 186 ? -24.100 10.355 13.898 1.00 87.25 186 GLN A N 1
ATOM 1421 C CA . GLN A 1 186 ? -24.660 9.417 14.873 1.00 87.25 186 GLN A CA 1
ATOM 1422 C C . GLN A 1 186 ? -24.368 7.960 14.492 1.00 87.25 186 GLN A C 1
ATOM 1424 O O . GLN A 1 186 ? -24.048 7.144 15.353 1.00 87.25 186 GLN A O 1
ATOM 1429 N N . GLY A 1 187 ? -24.459 7.622 13.201 1.00 89.19 187 GLY A N 1
ATOM 1430 C CA . GLY A 1 187 ? -24.163 6.275 12.713 1.00 89.19 187 GLY A CA 1
ATOM 1431 C C . GLY A 1 187 ? -22.693 5.904 12.905 1.00 89.19 187 GLY A C 1
ATOM 1432 O O . GLY A 1 187 ? -22.394 4.787 13.324 1.00 89.19 187 GLY A O 1
ATOM 1433 N N . LEU A 1 188 ? -21.792 6.858 12.659 1.00 89.75 188 LEU A N 1
ATOM 1434 C CA . LEU A 1 188 ? -20.359 6.702 12.886 1.00 89.75 188 LEU A CA 1
ATOM 1435 C C . LEU A 1 188 ? -20.052 6.479 14.371 1.00 89.75 188 LEU A C 1
ATOM 1437 O O . LEU A 1 188 ? -19.355 5.527 14.712 1.00 89.75 188 LEU A O 1
ATOM 1441 N N . GLN A 1 189 ? -20.622 7.306 15.255 1.00 90.12 189 GLN A N 1
ATOM 1442 C CA . GLN A 1 189 ? -20.442 7.182 16.706 1.00 90.12 189 GLN A CA 1
ATOM 1443 C C . GLN A 1 189 ? -20.883 5.816 17.227 1.00 90.12 189 GLN A C 1
ATOM 1445 O O . GLN A 1 189 ? -20.148 5.1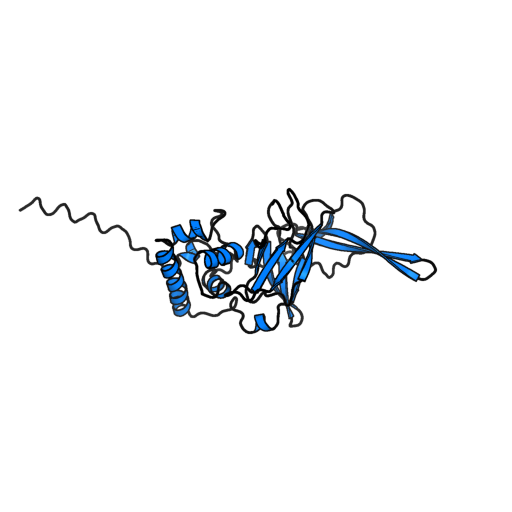81 17.978 1.00 90.12 189 GLN A O 1
ATOM 1450 N N . VAL A 1 190 ? -22.063 5.336 16.821 1.00 91.56 190 VAL A N 1
ATOM 1451 C CA . VAL A 1 190 ? -22.556 4.013 17.236 1.00 91.56 190 VAL A CA 1
ATOM 1452 C C . VAL A 1 190 ? -21.607 2.913 16.764 1.00 91.56 190 VAL A C 1
ATOM 1454 O O . VAL A 1 190 ? -21.230 2.049 17.552 1.00 91.56 190 VAL A O 1
ATOM 1457 N N . PHE A 1 191 ? -21.178 2.976 15.503 1.00 92.38 191 PHE A N 1
ATOM 1458 C CA . PHE A 1 191 ? -20.312 1.966 14.906 1.00 92.38 191 PHE A CA 1
ATOM 1459 C C . PHE A 1 191 ? -18.936 1.887 15.586 1.00 92.38 191 PHE A C 1
ATOM 1461 O O . PHE A 1 191 ? -18.488 0.797 15.945 1.00 92.38 191 PHE A O 1
ATOM 1468 N N . VAL A 1 192 ? -18.297 3.035 15.837 1.00 93.81 192 VAL A N 1
ATOM 1469 C CA . VAL A 1 192 ? -17.014 3.111 16.555 1.00 93.81 192 VAL A CA 1
ATOM 1470 C C . VAL A 1 192 ? -17.175 2.662 18.010 1.00 93.81 192 VAL A C 1
ATOM 1472 O O . VAL A 1 192 ? -16.379 1.859 18.499 1.00 93.81 192 VAL A O 1
ATOM 1475 N N . LYS A 1 193 ? -18.249 3.080 18.692 1.00 94.75 193 LYS A N 1
ATOM 1476 C CA . LYS A 1 193 ? -18.523 2.701 20.087 1.00 94.75 193 LYS A CA 1
ATOM 1477 C C . LYS A 1 193 ? -18.721 1.198 20.265 1.00 94.75 193 LYS A C 1
ATOM 1479 O O . LYS A 1 193 ? -18.332 0.639 21.292 1.00 94.75 193 LYS A O 1
ATOM 1484 N N . ASP A 1 194 ? -19.316 0.520 19.290 1.00 95.12 194 ASP A N 1
ATOM 1485 C CA . ASP A 1 194 ? -19.465 -0.935 19.329 1.00 95.12 194 ASP A CA 1
ATOM 1486 C C . ASP A 1 194 ? -18.116 -1.652 19.201 1.00 95.12 194 ASP A C 1
ATOM 1488 O O . ASP A 1 194 ? -17.868 -2.622 19.926 1.00 95.12 194 ASP A O 1
ATOM 1492 N N . PHE A 1 195 ? -17.207 -1.132 18.371 1.00 96.62 195 PHE A N 1
ATOM 1493 C CA . PHE A 1 195 ? -15.837 -1.634 18.295 1.00 96.62 195 PHE A CA 1
ATOM 1494 C C . PHE A 1 195 ? -15.052 -1.373 19.588 1.00 96.62 195 PHE A C 1
ATOM 1496 O O . PHE A 1 195 ? -14.441 -2.293 20.130 1.00 96.62 195 PHE A O 1
ATOM 1503 N N . GLN A 1 196 ? -15.145 -0.170 20.157 1.00 96.31 196 GLN A N 1
ATOM 1504 C CA . GLN A 1 196 ? -14.531 0.172 21.446 1.00 96.31 196 GLN A CA 1
ATOM 1505 C C . GLN A 1 196 ? -15.005 -0.765 22.569 1.00 96.31 196 GLN A C 1
ATOM 1507 O O . GLN A 1 196 ? -14.191 -1.341 23.289 1.00 96.31 196 GLN A O 1
ATOM 1512 N N . LYS A 1 197 ? -16.319 -1.013 22.682 1.00 96.50 197 LYS A N 1
ATOM 1513 C CA . LYS A 1 197 ? -16.876 -1.981 23.648 1.00 96.50 197 LYS A CA 1
ATOM 1514 C C . LYS A 1 197 ? -16.333 -3.390 23.434 1.00 96.50 197 LYS A C 1
ATOM 1516 O O . LYS A 1 197 ? -16.097 -4.105 24.409 1.00 96.50 197 LYS A O 1
ATOM 1521 N N . PHE A 1 198 ? -16.180 -3.815 22.180 1.00 97.44 198 PHE A N 1
ATOM 1522 C CA . PHE A 1 198 ? -15.575 -5.103 21.855 1.00 97.44 198 PHE A CA 1
ATOM 1523 C C . PHE A 1 198 ? -14.131 -5.179 22.371 1.00 97.44 198 PHE A C 1
ATOM 1525 O O . PHE A 1 198 ? -13.794 -6.145 23.060 1.00 97.44 198 PHE A O 1
ATOM 1532 N N . LEU A 1 199 ? -13.315 -4.148 22.131 1.00 97.25 199 LEU A N 1
ATOM 1533 C CA . LEU A 1 199 ? -11.938 -4.087 22.627 1.00 97.25 199 LEU A CA 1
ATOM 1534 C C . LEU A 1 199 ? -11.883 -4.129 24.157 1.00 97.25 199 LEU A C 1
ATOM 1536 O O . LEU A 1 199 ? -11.174 -4.967 24.714 1.00 97.25 199 LEU A O 1
ATOM 1540 N N . THR A 1 200 ? -12.694 -3.322 24.845 1.00 97.06 200 THR A N 1
ATOM 1541 C CA . THR A 1 200 ? -12.763 -3.316 26.315 1.00 97.06 200 THR A CA 1
ATOM 1542 C C . THR A 1 200 ? -13.157 -4.684 26.871 1.00 97.06 200 THR A C 1
ATOM 1544 O O . THR A 1 200 ? -12.551 -5.158 27.825 1.00 97.06 200 THR A O 1
ATOM 1547 N N . ARG A 1 201 ? -14.118 -5.386 26.257 1.00 97.06 201 ARG A N 1
ATOM 1548 C CA . ARG A 1 201 ? -14.489 -6.751 26.679 1.00 97.06 201 ARG A CA 1
ATOM 1549 C C . ARG A 1 201 ? -13.364 -7.762 26.463 1.00 97.06 201 ARG A C 1
ATOM 1551 O O . ARG A 1 201 ? -13.224 -8.689 27.255 1.00 97.06 201 ARG A O 1
ATOM 1558 N N . ARG A 1 202 ? -12.597 -7.620 25.379 1.00 97.44 202 ARG A N 1
ATOM 1559 C CA . ARG A 1 202 ? -11.571 -8.590 24.971 1.00 97.44 202 ARG A CA 1
ATOM 1560 C C . ARG A 1 202 ? -10.235 -8.407 25.691 1.00 97.44 202 ARG A C 1
ATOM 1562 O O . ARG A 1 202 ? -9.558 -9.408 25.937 1.00 97.44 202 ARG A O 1
ATOM 1569 N N . PHE A 1 203 ? -9.863 -7.164 25.985 1.00 97.06 203 PHE A N 1
ATOM 1570 C CA . PHE A 1 203 ? -8.555 -6.782 26.527 1.00 97.06 203 PHE A CA 1
ATOM 1571 C C . PHE A 1 203 ? -8.640 -6.105 27.902 1.00 97.06 203 PHE A C 1
ATOM 1573 O O . PHE A 1 203 ? -7.619 -5.931 28.556 1.00 97.06 203 PHE A O 1
ATOM 1580 N N . GLY A 1 204 ? -9.830 -5.732 28.372 1.00 96.81 204 GLY A N 1
ATOM 1581 C CA . GLY A 1 204 ? -10.046 -5.004 29.628 1.00 96.81 204 GLY A CA 1
ATOM 1582 C C . GLY A 1 204 ? -10.038 -3.481 29.468 1.00 96.81 204 GLY A C 1
ATOM 1583 O O . GLY A 1 204 ? -10.804 -2.807 30.149 1.00 96.81 204 GLY A O 1
ATOM 1584 N N . SER A 1 205 ? -9.237 -2.934 28.548 1.00 95.81 205 SER A N 1
ATOM 1585 C CA . SER A 1 205 ? -9.237 -1.508 28.189 1.00 95.81 205 SER A CA 1
ATOM 1586 C C . SER A 1 205 ? -8.810 -1.298 26.731 1.00 95.81 205 SER A C 1
ATOM 1588 O O . SER A 1 205 ? -8.227 -2.198 26.114 1.00 95.81 205 SER A O 1
ATOM 1590 N N . ILE A 1 206 ? -9.096 -0.117 26.175 1.00 96.75 206 ILE A N 1
ATOM 1591 C CA . ILE A 1 206 ? -8.741 0.231 24.790 1.00 96.75 206 ILE A CA 1
ATOM 1592 C C . ILE A 1 206 ? -7.227 0.438 24.663 1.00 96.75 206 ILE A C 1
ATOM 1594 O O . ILE A 1 206 ? -6.616 -0.061 23.725 1.00 96.75 206 ILE A O 1
ATOM 1598 N N . GLU A 1 207 ? -6.592 1.076 25.643 1.00 96.31 207 GLU A N 1
ATOM 1599 C CA . GLU A 1 207 ? -5.146 1.330 25.673 1.00 96.31 207 GLU A CA 1
ATOM 1600 C C . GLU A 1 207 ? -4.348 0.028 25.737 1.00 96.31 207 GLU A C 1
ATOM 1602 O O . GLU A 1 207 ? -3.259 -0.089 25.173 1.00 96.31 207 GLU A O 1
ATOM 1607 N N . ARG A 1 208 ? -4.888 -0.978 26.433 1.00 96.56 208 ARG A N 1
ATOM 1608 C CA . ARG A 1 208 ? -4.300 -2.313 26.440 1.00 96.56 208 ARG A CA 1
ATOM 1609 C C . ARG A 1 208 ? -4.465 -2.995 25.085 1.00 96.56 208 ARG A C 1
ATOM 1611 O O . ARG A 1 208 ? -3.496 -3.566 24.597 1.00 96.56 208 ARG A O 1
ATOM 1618 N N . ALA A 1 209 ? -5.644 -2.900 24.468 1.00 97.38 209 ALA A N 1
ATOM 1619 C CA . ALA A 1 209 ? -5.869 -3.423 23.122 1.00 97.38 209 ALA A CA 1
ATOM 1620 C C . ALA A 1 209 ? -4.920 -2.786 22.094 1.00 97.38 209 ALA A C 1
ATOM 1622 O O . ALA A 1 209 ? -4.346 -3.501 21.279 1.00 97.38 209 ALA A O 1
ATOM 1623 N N . TRP A 1 210 ? -4.712 -1.469 22.176 1.00 97.50 210 TRP A N 1
ATOM 1624 C CA . TRP A 1 210 ? -3.772 -0.723 21.342 1.00 97.50 210 TRP A CA 1
ATOM 1625 C C . TRP A 1 210 ? -2.372 -1.333 21.385 1.00 97.50 210 TRP A C 1
ATOM 1627 O O . TRP A 1 210 ? -1.890 -1.809 20.362 1.00 97.50 210 TRP A O 1
ATOM 1637 N N . ARG A 1 211 ? -1.767 -1.414 22.579 1.00 96.62 211 ARG A N 1
ATOM 1638 C CA . ARG A 1 211 ? -0.394 -1.916 22.754 1.00 96.62 211 ARG A CA 1
ATOM 1639 C C . ARG A 1 211 ? -0.235 -3.405 22.449 1.00 96.62 211 ARG A C 1
ATOM 1641 O O . ARG A 1 211 ? 0.832 -3.832 22.031 1.00 96.62 211 ARG A O 1
ATOM 1648 N N . GLU A 1 212 ? -1.250 -4.219 22.740 1.00 95.62 212 GLU A N 1
ATOM 1649 C CA . GLU A 1 212 ? -1.132 -5.678 22.608 1.00 95.62 212 GLU A CA 1
ATOM 1650 C C . GLU A 1 212 ? -1.507 -6.199 21.216 1.00 95.62 212 GLU A C 1
ATOM 1652 O O . GLU A 1 212 ? -1.015 -7.258 20.823 1.00 95.62 212 GLU A O 1
ATOM 1657 N N . ALA A 1 213 ? -2.394 -5.513 20.487 1.00 96.38 213 ALA A N 1
ATOM 1658 C CA . ALA A 1 213 ? -2.968 -6.037 19.247 1.00 96.38 213 ALA A CA 1
ATOM 1659 C C . ALA A 1 213 ? -2.762 -5.154 18.013 1.00 96.38 213 ALA A C 1
ATOM 1661 O O . ALA A 1 213 ? -2.794 -5.704 16.913 1.00 96.38 213 ALA A O 1
ATOM 1662 N N . PHE A 1 214 ? -2.594 -3.838 18.164 1.00 97.06 214 PHE A N 1
ATOM 1663 C CA . PHE A 1 214 ? -2.600 -2.909 17.031 1.00 97.06 214 PHE A CA 1
ATOM 1664 C C . PHE A 1 214 ? -1.244 -2.231 16.821 1.00 97.06 214 PHE A C 1
ATOM 1666 O O . PHE A 1 214 ? -0.606 -2.501 15.816 1.00 97.06 214 PHE A O 1
ATOM 1673 N N . ASP A 1 215 ? -0.772 -1.426 17.767 1.00 96.56 215 ASP A N 1
ATOM 1674 C CA . ASP A 1 215 ? 0.511 -0.711 17.694 1.00 96.56 215 ASP A CA 1
ATOM 1675 C C . ASP A 1 215 ? 1.639 -1.619 18.195 1.00 96.56 215 ASP A C 1
ATOM 1677 O O . ASP A 1 215 ? 2.109 -1.528 19.332 1.00 96.56 215 ASP A O 1
ATOM 1681 N N . THR A 1 216 ? 1.977 -2.615 17.375 1.00 91.00 216 THR A N 1
ATOM 1682 C CA . THR A 1 216 ? 2.897 -3.690 17.774 1.00 91.00 216 THR A CA 1
ATOM 1683 C C . THR A 1 216 ? 4.364 -3.302 17.654 1.00 91.00 216 THR A C 1
ATOM 1685 O O . THR A 1 216 ? 5.211 -3.940 18.285 1.00 91.00 216 THR A O 1
ATOM 1688 N N . ASP A 1 217 ? 4.671 -2.285 16.850 1.00 90.94 217 ASP A N 1
ATOM 1689 C CA . ASP A 1 217 ? 6.006 -1.706 16.742 1.00 90.94 217 ASP A CA 1
ATOM 1690 C C . ASP A 1 217 ? 6.228 -0.517 17.702 1.00 90.94 217 ASP A C 1
ATOM 1692 O O . ASP A 1 217 ? 7.380 -0.158 17.957 1.00 90.94 217 ASP A O 1
ATOM 1696 N N . GLY A 1 218 ? 5.160 0.019 18.307 1.00 92.75 218 GLY A N 1
ATOM 1697 C CA . GLY A 1 218 ? 5.208 1.074 19.316 1.00 92.75 218 GLY A CA 1
ATOM 1698 C C . GLY A 1 218 ? 5.497 2.456 18.736 1.00 92.75 218 GLY A C 1
ATOM 1699 O O . GLY A 1 218 ? 6.057 3.301 19.441 1.00 92.75 218 GLY A O 1
ATOM 1700 N N . ASN A 1 219 ? 5.192 2.679 17.456 1.00 93.00 219 ASN A N 1
ATOM 1701 C CA . ASN A 1 219 ? 5.471 3.938 16.770 1.00 93.00 219 ASN A CA 1
ATOM 1702 C C . ASN A 1 219 ? 4.419 5.033 17.071 1.00 93.00 219 ASN A C 1
ATOM 1704 O O . ASN A 1 219 ? 4.657 6.205 16.773 1.00 93.00 219 ASN A O 1
ATOM 1708 N N . GLY A 1 220 ? 3.303 4.674 17.722 1.00 94.81 220 GLY A N 1
ATOM 1709 C CA . GLY A 1 220 ? 2.243 5.600 18.131 1.00 94.81 220 GLY A CA 1
ATOM 1710 C C . GLY A 1 220 ? 1.142 5.827 17.089 1.00 94.81 220 GLY A C 1
ATOM 1711 O O . GLY A 1 220 ? 0.200 6.576 17.361 1.00 94.81 220 GLY A O 1
ATOM 1712 N N . SER A 1 221 ? 1.211 5.165 15.938 1.00 96.19 221 SER A N 1
ATOM 1713 C CA . SER A 1 221 ? 0.151 5.063 14.939 1.00 96.19 221 SER A CA 1
ATOM 1714 C C . SER A 1 221 ? 0.000 3.616 14.462 1.00 96.19 221 SER A C 1
ATOM 1716 O O . SER A 1 221 ? 0.814 2.742 14.734 1.00 96.19 221 SER A O 1
ATOM 1718 N N . VAL A 1 222 ? -1.113 3.316 13.802 1.00 97.94 222 VAL A N 1
ATOM 1719 C CA . VAL A 1 222 ? -1.429 1.966 13.331 1.00 97.94 222 VAL A CA 1
ATOM 1720 C C . VAL A 1 222 ? -1.638 2.024 11.829 1.00 97.94 222 VAL A C 1
ATOM 1722 O O . VAL A 1 222 ? -2.550 2.697 11.340 1.00 97.94 222 VAL A O 1
ATOM 1725 N N . ASN A 1 223 ? -0.812 1.288 11.085 1.00 97.44 223 ASN A N 1
ATOM 1726 C CA . ASN A 1 223 ? -0.987 1.114 9.642 1.00 97.44 223 ASN A CA 1
ATOM 1727 C C . ASN A 1 223 ? -2.059 0.053 9.322 1.00 97.44 223 ASN A C 1
ATOM 1729 O O . ASN A 1 223 ? -2.519 -0.702 10.184 1.00 97.44 223 ASN A O 1
ATOM 1733 N N . PHE A 1 224 ? -2.471 -0.042 8.056 1.00 97.50 224 PHE A N 1
ATOM 1734 C CA . PHE A 1 224 ? -3.554 -0.942 7.648 1.00 97.50 224 PHE A CA 1
ATOM 1735 C C . PHE A 1 224 ? -3.236 -2.423 7.901 1.00 97.50 224 PHE A C 1
ATOM 1737 O O . PHE A 1 224 ? -4.129 -3.211 8.232 1.00 97.50 224 PHE A O 1
ATOM 1744 N N . THR A 1 225 ? -1.967 -2.822 7.762 1.00 96.81 225 THR A N 1
ATOM 1745 C CA . THR A 1 225 ? -1.545 -4.207 8.009 1.00 96.81 225 THR A CA 1
ATOM 1746 C C . THR A 1 225 ? -1.669 -4.555 9.483 1.00 96.81 225 THR A C 1
ATOM 1748 O O . THR A 1 225 ? -2.258 -5.584 9.817 1.00 96.81 225 THR A O 1
ATOM 1751 N N . GLU A 1 226 ? -1.169 -3.697 10.363 1.00 96.94 226 GLU A N 1
ATOM 1752 C CA . GLU A 1 226 ? -1.318 -3.834 11.808 1.00 96.94 226 GLU A CA 1
ATOM 1753 C C . GLU A 1 226 ? -2.782 -3.857 12.225 1.00 96.94 226 GLU A C 1
ATOM 1755 O O . GLU A 1 226 ? -3.207 -4.772 12.929 1.00 96.94 226 GLU A O 1
ATOM 1760 N N . PHE A 1 227 ? -3.590 -2.938 11.698 1.00 97.44 227 PHE A N 1
ATOM 1761 C CA . PHE A 1 227 ? -5.012 -2.883 12.002 1.00 97.44 227 PHE A CA 1
ATOM 1762 C C . PHE A 1 227 ? -5.749 -4.170 11.618 1.00 97.44 227 PHE A C 1
ATOM 1764 O O . PHE A 1 227 ? -6.506 -4.735 12.415 1.00 97.44 227 PHE A O 1
ATOM 1771 N N . GLY A 1 228 ? -5.513 -4.675 10.404 1.00 96.12 228 GLY A N 1
ATOM 1772 C CA . GLY A 1 228 ? -6.139 -5.904 9.928 1.00 96.12 228 GLY A CA 1
ATOM 1773 C C . GLY A 1 228 ? -5.673 -7.147 10.684 1.00 96.12 228 GLY A C 1
ATOM 1774 O O . GLY A 1 228 ? -6.493 -8.007 11.026 1.00 96.12 228 GLY A O 1
ATOM 1775 N N . LEU A 1 229 ? -4.379 -7.242 11.001 1.00 94.88 229 LEU A N 1
ATOM 1776 C CA . LEU A 1 229 ? -3.844 -8.336 11.812 1.00 94.88 229 LEU A CA 1
ATOM 1777 C C . LEU A 1 229 ? -4.362 -8.277 13.255 1.00 94.88 229 LEU A C 1
ATOM 1779 O O . LEU A 1 229 ? -4.755 -9.318 13.783 1.00 94.88 229 LEU A O 1
ATOM 1783 N N . GLY A 1 230 ? -4.450 -7.089 13.852 1.00 96.06 230 GLY A N 1
ATOM 1784 C CA . GLY A 1 230 ? -5.000 -6.858 15.186 1.00 96.06 230 GLY A CA 1
ATOM 1785 C C . GLY A 1 230 ? -6.487 -7.190 15.283 1.00 96.06 230 GLY A C 1
ATOM 1786 O O . GLY A 1 230 ? -6.912 -7.899 16.199 1.00 96.06 230 GLY A O 1
ATOM 1787 N N . CYS A 1 231 ? -7.287 -6.799 14.286 1.00 96.38 231 CYS A N 1
ATOM 1788 C CA . CYS A 1 231 ? -8.691 -7.214 14.172 1.00 96.38 231 CYS A CA 1
ATOM 1789 C C . CYS A 1 231 ? -8.817 -8.743 14.118 1.00 96.38 231 CYS A C 1
ATOM 1791 O O . CYS A 1 231 ? -9.612 -9.341 14.845 1.00 96.38 231 CYS A O 1
ATOM 1793 N N . LYS A 1 232 ? -7.993 -9.400 13.296 1.00 93.62 232 LYS A N 1
ATOM 1794 C CA . LYS A 1 232 ? -8.002 -10.861 13.178 1.00 93.62 232 LYS A CA 1
ATOM 1795 C C . LYS A 1 232 ? -7.575 -11.549 14.479 1.00 93.62 232 LYS A C 1
ATOM 1797 O O . LYS A 1 232 ? -8.222 -12.506 14.894 1.00 93.62 232 LYS A O 1
ATOM 1802 N N . ALA A 1 233 ? -6.510 -11.075 15.123 1.00 93.12 233 ALA A N 1
ATOM 1803 C CA . ALA A 1 233 ? -5.969 -11.653 16.354 1.00 93.12 233 ALA A CA 1
ATOM 1804 C C . ALA A 1 233 ? -6.894 -11.442 17.565 1.00 93.12 233 ALA A C 1
ATOM 1806 O O . ALA A 1 233 ? -7.005 -12.315 18.428 1.00 93.12 233 ALA A O 1
ATOM 1807 N N . SER A 1 234 ? -7.602 -10.311 17.613 1.00 94.62 234 SER A N 1
ATOM 1808 C CA . SER A 1 234 ? -8.608 -10.026 18.642 1.00 94.62 234 SER A CA 1
ATOM 1809 C C . SER A 1 234 ? -9.895 -10.843 18.471 1.00 94.62 234 SER A C 1
ATOM 1811 O O . SER A 1 234 ? -10.642 -10.994 19.439 1.00 94.62 234 SER A O 1
ATOM 1813 N N . GLY A 1 235 ? -10.131 -11.417 17.285 1.00 94.25 235 GLY A N 1
ATOM 1814 C CA . GLY A 1 235 ? -11.344 -12.168 16.951 1.00 94.25 235 GLY A CA 1
ATOM 1815 C C . GLY A 1 235 ? -12.497 -11.283 16.476 1.00 94.25 235 GLY A C 1
ATOM 1816 O O . GLY A 1 235 ? -13.654 -11.694 16.545 1.00 94.25 235 GLY A O 1
ATOM 1817 N N . HIS A 1 236 ? -12.205 -10.064 16.017 1.00 94.62 236 HIS A N 1
ATOM 1818 C CA . HIS A 1 236 ? -13.209 -9.181 15.442 1.00 94.62 236 HIS A CA 1
ATOM 1819 C C . HIS A 1 236 ? -13.738 -9.762 14.122 1.00 94.62 236 HIS A C 1
ATOM 1821 O O . HIS A 1 236 ? -12.968 -10.087 13.219 1.00 94.62 236 HIS A O 1
ATOM 1827 N N . VAL A 1 237 ? -15.063 -9.875 14.007 1.00 91.56 237 VAL A N 1
ATOM 1828 C CA . VAL A 1 237 ? -15.740 -10.473 12.840 1.00 91.56 237 VAL A CA 1
ATOM 1829 C C . VAL A 1 237 ? -16.327 -9.442 11.868 1.00 91.56 237 VAL A C 1
ATOM 1831 O O . VAL A 1 237 ? -16.943 -9.813 10.872 1.00 91.56 237 VAL A O 1
ATOM 1834 N N . GLY A 1 238 ? -16.176 -8.147 12.148 1.00 90.56 238 GLY A N 1
ATOM 1835 C CA . GLY A 1 238 ? -16.641 -7.082 11.260 1.00 90.56 238 GLY A CA 1
ATOM 1836 C C . GLY A 1 238 ? -15.689 -6.821 10.090 1.00 90.56 238 GLY A C 1
ATOM 1837 O O . GLY A 1 238 ? -14.551 -7.282 10.069 1.00 90.56 238 GLY A O 1
ATOM 1838 N N . ASN A 1 239 ? -16.161 -6.043 9.115 1.00 92.69 239 ASN A N 1
ATOM 1839 C CA . ASN A 1 239 ? -15.375 -5.659 7.943 1.00 92.69 239 ASN A CA 1
ATOM 1840 C C . ASN A 1 239 ? -14.253 -4.677 8.331 1.00 92.69 239 ASN A C 1
ATOM 1842 O O . ASN A 1 239 ? -14.532 -3.534 8.696 1.00 92.69 239 ASN A O 1
ATOM 1846 N N . THR A 1 240 ? -12.997 -5.117 8.220 1.00 94.19 240 THR A N 1
ATOM 1847 C CA . THR A 1 240 ? -11.809 -4.334 8.585 1.00 94.19 240 THR A CA 1
ATOM 1848 C C . THR A 1 240 ? -11.685 -3.039 7.786 1.00 94.19 240 THR A C 1
ATOM 1850 O O . THR A 1 240 ? -11.481 -1.993 8.387 1.00 94.19 240 THR A O 1
ATOM 1853 N N . THR A 1 241 ? -11.850 -3.067 6.458 1.00 94.50 241 THR A N 1
ATOM 1854 C CA . THR A 1 241 ? -11.733 -1.854 5.621 1.00 94.50 241 THR A CA 1
ATOM 1855 C C . THR A 1 241 ? -12.786 -0.809 5.980 1.00 94.50 241 THR A C 1
ATOM 1857 O O . THR A 1 241 ? -12.493 0.382 6.050 1.00 94.50 241 THR A O 1
ATOM 1860 N N . ARG A 1 242 ? -14.016 -1.246 6.258 1.00 93.62 242 ARG A N 1
ATOM 1861 C CA . ARG A 1 242 ? -15.098 -0.354 6.678 1.00 93.62 242 ARG A CA 1
ATOM 1862 C C . ARG A 1 242 ? -14.829 0.275 8.043 1.00 93.62 242 ARG A C 1
ATOM 1864 O O . ARG A 1 242 ? -15.165 1.436 8.248 1.00 93.62 242 ARG A O 1
ATOM 1871 N N . LEU A 1 243 ? -14.265 -0.494 8.971 1.00 94.81 243 LEU A N 1
ATOM 1872 C CA . LEU A 1 243 ? -13.900 -0.000 10.294 1.00 94.81 243 LEU A CA 1
ATOM 1873 C C . LEU A 1 243 ? -12.705 0.952 10.237 1.00 94.81 243 LEU A C 1
ATOM 1875 O O . LEU A 1 243 ? -12.745 1.993 10.877 1.00 94.81 243 LEU A O 1
ATOM 1879 N N . TRP A 1 244 ? -11.709 0.648 9.406 1.00 95.69 244 TRP A N 1
ATOM 1880 C CA . TRP A 1 244 ? -10.609 1.561 9.111 1.00 95.69 244 TRP A CA 1
ATOM 1881 C C . TRP A 1 244 ? -11.130 2.922 8.644 1.00 95.69 244 TRP A C 1
ATOM 1883 O O . TRP A 1 244 ? -10.818 3.941 9.245 1.00 95.69 244 TRP A O 1
ATOM 1893 N N . ALA A 1 245 ? -12.000 2.930 7.629 1.00 93.44 245 ALA A N 1
ATOM 1894 C CA . ALA A 1 245 ? -12.572 4.158 7.076 1.00 93.44 245 ALA A CA 1
ATOM 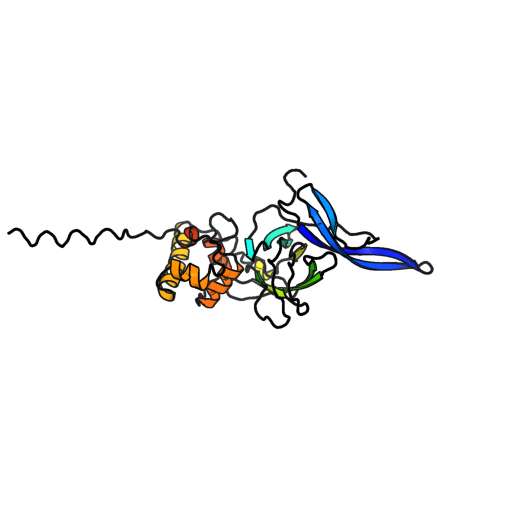1895 C C . ALA A 1 245 ? -13.434 4.948 8.078 1.00 93.44 245 ALA A C 1
ATOM 1897 O O . ALA A 1 245 ? -13.678 6.134 7.880 1.00 93.44 245 ALA A O 1
ATOM 1898 N N . ALA A 1 246 ? -13.932 4.288 9.127 1.00 93.50 246 ALA A N 1
ATOM 1899 C CA . ALA A 1 246 ? -14.666 4.936 10.205 1.00 93.50 246 ALA A CA 1
ATOM 1900 C C . ALA A 1 246 ? -13.742 5.567 11.265 1.00 93.50 246 ALA A C 1
ATOM 1902 O O . ALA A 1 246 ? -14.155 6.518 11.924 1.00 93.50 246 ALA A O 1
ATOM 1903 N N . LEU A 1 247 ? -12.531 5.031 11.444 1.00 94.94 247 LEU A N 1
ATOM 1904 C CA . LEU A 1 247 ? -11.570 5.478 12.454 1.00 94.94 247 LEU A CA 1
ATOM 1905 C C . LEU A 1 247 ? -10.607 6.548 11.919 1.00 94.94 247 LEU A C 1
ATOM 1907 O O . LEU A 1 247 ? -10.416 7.546 12.601 1.00 94.94 247 LEU A O 1
ATOM 1911 N N . ASP A 1 248 ? -10.068 6.375 10.706 1.00 94.44 248 ASP A N 1
ATOM 1912 C CA . ASP A 1 248 ? -9.177 7.333 10.015 1.00 94.44 248 ASP A CA 1
ATOM 1913 C C . ASP A 1 248 ? -9.983 8.553 9.526 1.00 94.44 248 ASP A C 1
ATOM 1915 O O . ASP A 1 248 ? -10.360 8.688 8.354 1.00 94.44 248 ASP A O 1
ATOM 1919 N N . LYS A 1 249 ? -10.361 9.410 10.477 1.00 88.62 249 LYS A N 1
ATOM 1920 C CA . LYS A 1 249 ? -11.330 10.496 10.281 1.00 88.62 249 LYS A CA 1
ATOM 1921 C C . LYS A 1 249 ? -10.719 11.642 9.491 1.00 88.62 249 LYS A C 1
ATOM 1923 O O . LYS A 1 249 ? -11.418 12.291 8.706 1.00 88.62 249 LYS A O 1
ATOM 1928 N N . ASP A 1 250 ? -9.439 11.913 9.718 1.00 90.81 250 ASP A N 1
ATOM 1929 C CA . ASP A 1 250 ? -8.711 12.980 9.039 1.00 90.81 250 ASP A CA 1
ATOM 1930 C C . ASP A 1 250 ? -8.147 12.546 7.673 1.00 90.81 250 ASP A C 1
ATOM 1932 O O . ASP A 1 250 ? -7.663 13.390 6.911 1.00 90.81 250 ASP A O 1
ATOM 1936 N N . ARG A 1 251 ? -8.286 11.257 7.322 1.00 91.19 251 ARG A N 1
ATOM 1937 C CA . ARG A 1 251 ? -7.753 10.644 6.098 1.00 91.19 251 ARG A CA 1
ATOM 1938 C C . ARG A 1 251 ? -6.237 10.809 5.999 1.00 91.19 251 ARG A C 1
ATOM 1940 O O . ARG A 1 251 ? -5.694 11.026 4.906 1.00 91.19 251 ARG A O 1
ATOM 1947 N N . SER A 1 252 ? -5.550 10.753 7.135 1.00 93.56 252 SER A N 1
ATOM 1948 C CA . SER A 1 252 ? -4.092 10.713 7.226 1.00 93.56 252 SER A CA 1
ATOM 1949 C C . SER A 1 252 ? -3.525 9.446 6.593 1.00 93.56 252 SER A C 1
ATOM 1951 O O . SER A 1 252 ? -2.410 9.492 6.054 1.00 93.56 252 SER A O 1
ATOM 1953 N N . GLY A 1 253 ? -4.323 8.373 6.572 1.00 94.62 253 GLY A N 1
ATOM 1954 C CA . GLY A 1 253 ? -3.921 7.055 6.106 1.00 94.62 253 GLY A CA 1
ATOM 1955 C C . GLY A 1 253 ? -3.294 6.203 7.201 1.00 94.62 253 GLY A C 1
ATOM 1956 O O . GLY A 1 253 ? -2.679 5.189 6.881 1.00 94.62 253 GLY A O 1
ATOM 1957 N N . GLU A 1 254 ? -3.435 6.590 8.459 1.00 96.75 254 GLU A N 1
ATOM 1958 C CA . GLU A 1 254 ? -3.052 5.836 9.647 1.00 96.75 254 GLU A CA 1
ATOM 1959 C C . GLU A 1 254 ? -4.116 6.052 10.725 1.00 96.75 254 GLU A C 1
ATOM 1961 O O . GLU A 1 254 ? -4.925 6.964 10.616 1.00 96.75 254 GLU A O 1
ATOM 1966 N N . ILE A 1 255 ? -4.162 5.185 11.733 1.00 97.56 255 ILE A N 1
ATOM 1967 C CA . ILE A 1 255 ? -5.045 5.384 12.886 1.00 97.56 255 ILE A CA 1
ATOM 1968 C C . ILE A 1 255 ? -4.174 5.771 14.067 1.00 97.56 255 ILE A C 1
ATOM 1970 O O . ILE A 1 255 ? -3.186 5.099 14.346 1.00 97.56 255 ILE A O 1
ATOM 1974 N N . THR A 1 256 ? -4.551 6.825 14.775 1.00 96.94 256 THR A N 1
ATOM 1975 C CA . THR A 1 256 ? -3.929 7.251 16.034 1.00 96.94 256 THR A CA 1
ATOM 1976 C C . THR A 1 256 ? -4.733 6.775 17.247 1.00 96.94 256 THR A C 1
ATOM 1978 O O . THR A 1 256 ? -5.904 6.397 17.139 1.00 96.94 256 THR A O 1
ATOM 1981 N N . MET A 1 257 ? -4.121 6.805 18.436 1.00 96.19 257 MET A N 1
ATOM 1982 C CA . MET A 1 257 ? -4.841 6.495 19.679 1.00 96.19 257 MET A CA 1
ATOM 1983 C C . MET A 1 257 ? -6.046 7.428 19.872 1.00 96.19 257 MET A C 1
ATOM 1985 O O . MET A 1 257 ? -7.120 6.973 20.262 1.00 96.19 257 MET A O 1
ATOM 1989 N N . ASP A 1 258 ? -5.885 8.716 19.562 1.00 95.12 258 ASP A N 1
ATOM 1990 C CA . ASP A 1 258 ? -6.941 9.722 19.710 1.00 95.12 258 ASP A CA 1
ATOM 1991 C C . ASP A 1 258 ? -8.145 9.423 18.808 1.00 95.12 258 ASP A C 1
ATOM 1993 O O . ASP A 1 258 ? -9.298 9.573 19.219 1.00 95.12 258 ASP A O 1
ATOM 1997 N N . GLU A 1 259 ? -7.896 8.936 17.592 1.00 95.19 259 GLU A N 1
ATOM 1998 C CA . GLU A 1 259 ? -8.948 8.479 16.685 1.00 95.19 259 GLU A CA 1
ATOM 1999 C C . GLU A 1 259 ? -9.644 7.219 17.198 1.00 95.19 259 GLU A C 1
ATOM 2001 O O . GLU A 1 259 ? -10.870 7.114 17.122 1.00 95.19 259 GLU A O 1
ATOM 2006 N N . LEU A 1 260 ? -8.896 6.280 17.786 1.00 95.00 260 LEU A N 1
ATOM 2007 C CA . LEU A 1 260 ? -9.484 5.080 18.378 1.00 95.00 260 LEU A CA 1
ATOM 2008 C C . LEU A 1 260 ? -10.336 5.395 19.620 1.00 95.00 260 LEU A C 1
ATOM 2010 O O . LEU A 1 260 ? -11.357 4.738 19.842 1.00 95.00 260 LEU A O 1
ATOM 2014 N N . LEU A 1 261 ? -9.947 6.394 20.414 1.00 92.94 261 LEU A N 1
ATOM 2015 C CA . LEU A 1 261 ? -10.664 6.862 21.607 1.00 92.94 261 LEU A CA 1
ATOM 2016 C C . LEU A 1 261 ? -11.768 7.881 21.301 1.00 92.94 261 LEU A C 1
ATOM 2018 O O . LEU A 1 261 ? -12.457 8.341 22.216 1.00 92.94 261 LEU A O 1
ATOM 2022 N N . TRP A 1 262 ? -11.977 8.235 20.033 1.00 89.81 262 TRP A N 1
ATOM 2023 C CA . TRP A 1 262 ? -12.953 9.250 19.666 1.00 89.81 262 TRP A CA 1
ATOM 2024 C C . TRP A 1 262 ? -14.356 8.930 20.213 1.00 89.81 262 TRP A C 1
ATOM 2026 O O . TRP A 1 262 ? -14.882 7.827 20.045 1.00 89.81 262 TRP A O 1
ATOM 2036 N N . GLY A 1 263 ? -14.971 9.911 20.882 1.00 81.25 263 GLY A N 1
ATOM 2037 C CA . GLY A 1 263 ? -16.317 9.790 21.452 1.00 81.25 263 GLY A CA 1
ATOM 2038 C C . GLY A 1 263 ? -16.411 9.006 22.768 1.00 81.25 263 GLY A C 1
ATOM 2039 O O . GLY A 1 263 ? -17.523 8.764 23.242 1.00 81.25 263 GLY A O 1
ATOM 2040 N N . VAL A 1 264 ? -15.284 8.614 23.373 1.00 76.44 264 VAL A N 1
ATOM 2041 C CA . VAL A 1 264 ? -15.258 8.104 24.749 1.00 76.44 264 VAL A CA 1
ATOM 2042 C C . VAL A 1 264 ? -15.356 9.293 25.706 1.00 76.44 264 VAL A C 1
ATOM 2044 O O . VAL A 1 264 ? -14.451 10.119 25.782 1.00 76.44 264 VAL A O 1
ATOM 2047 N N . GLU A 1 265 ? -16.462 9.391 26.442 1.00 64.06 265 GLU A N 1
ATOM 2048 C CA . GLU A 1 265 ? -16.548 10.294 27.591 1.00 64.06 265 GLU A CA 1
ATOM 2049 C C . GLU A 1 265 ? -15.634 9.737 28.687 1.00 64.06 265 GLU A C 1
ATOM 2051 O O . GLU A 1 265 ? -15.897 8.665 29.240 1.00 64.06 265 GLU A O 1
ATOM 2056 N N . VAL A 1 266 ? -14.531 10.433 28.968 1.00 54.59 266 VAL A N 1
ATOM 2057 C CA . VAL A 1 266 ? -13.685 10.130 30.123 1.00 54.59 266 VAL A CA 1
ATOM 2058 C C . VAL A 1 266 ? -14.545 10.367 31.360 1.00 54.59 266 VAL A C 1
ATOM 2060 O O . VAL A 1 266 ? -14.931 11.496 31.645 1.00 54.59 266 VAL A O 1
ATOM 2063 N N . GLN A 1 267 ? -14.903 9.299 32.071 1.00 47.00 267 GLN A N 1
ATOM 2064 C CA . GLN A 1 267 ? -15.418 9.458 33.424 1.00 47.00 267 GLN A CA 1
ATOM 2065 C C . GLN A 1 267 ? -14.243 9.910 34.287 1.00 47.00 267 GLN A C 1
ATOM 2067 O O . GLN A 1 267 ? -13.308 9.135 34.496 1.00 47.00 267 GLN A O 1
ATOM 2072 N N . ASP A 1 268 ? -14.275 11.164 34.737 1.00 39.97 268 ASP A N 1
ATOM 2073 C CA . ASP A 1 268 ? -13.324 11.680 35.718 1.00 39.97 268 ASP A CA 1
ATOM 2074 C C . ASP A 1 268 ? -13.268 10.723 36.926 1.00 39.97 268 ASP A C 1
ATOM 2076 O O . ASP A 1 268 ? -14.311 10.429 37.520 1.00 39.97 268 ASP A O 1
ATOM 2080 N N . PRO A 1 269 ? -12.083 10.231 37.333 1.00 46.03 269 PRO A N 1
ATOM 2081 C CA . PRO A 1 269 ? -11.949 9.415 38.535 1.00 46.03 269 PRO A CA 1
ATOM 2082 C C . PRO A 1 269 ? -12.016 10.228 39.842 1.00 46.03 269 PRO A C 1
ATOM 2084 O O . PRO A 1 269 ? -11.788 9.674 40.916 1.00 46.03 269 PRO A O 1
ATOM 2087 N N . GLU A 1 270 ? -12.349 11.520 39.801 1.00 47.19 270 GLU A N 1
ATOM 2088 C CA . GLU A 1 270 ? -12.442 12.372 40.991 1.00 47.19 270 GLU A CA 1
ATOM 2089 C C . GLU A 1 270 ? -13.868 12.405 41.556 1.00 47.19 270 GLU A C 1
ATOM 2091 O O . GLU A 1 270 ? -14.622 13.363 41.413 1.00 47.19 270 GLU A O 1
ATOM 2096 N N . GLY A 1 271 ? -14.246 11.316 42.225 1.00 41.59 271 GLY A N 1
ATOM 2097 C CA . GLY A 1 271 ? -15.504 11.229 42.972 1.00 41.59 271 GLY A CA 1
ATOM 2098 C C . GLY A 1 271 ? -15.435 10.367 44.230 1.00 41.59 271 GLY A C 1
ATOM 2099 O O . GLY A 1 271 ? -16.476 10.010 44.775 1.00 41.59 271 GLY A O 1
ATOM 2100 N N . LEU A 1 272 ? -14.233 9.998 44.688 1.00 41.88 272 LEU A N 1
ATOM 2101 C CA . LEU A 1 272 ? -14.054 9.069 45.806 1.00 41.88 272 LEU A CA 1
ATOM 2102 C C . LEU A 1 272 ? -13.035 9.553 46.854 1.00 41.88 272 LEU A C 1
ATOM 2104 O O . LEU A 1 272 ? -12.259 8.756 47.361 1.00 41.88 272 LEU A O 1
ATOM 2108 N N . GLU A 1 273 ? -13.045 10.843 47.209 1.00 45.72 273 GLU A N 1
ATOM 2109 C CA . GLU A 1 273 ? -12.255 11.359 48.351 1.00 45.72 273 GLU A CA 1
ATOM 2110 C C . GLU A 1 273 ? -13.014 12.291 49.322 1.00 45.72 273 GLU A C 1
ATOM 2112 O O . GLU A 1 273 ? -12.397 12.898 50.190 1.00 45.72 273 GLU A O 1
ATOM 2117 N N . SER A 1 274 ? -14.353 12.369 49.288 1.00 44.03 274 SER A N 1
ATOM 2118 C CA . SER A 1 274 ? -15.104 13.203 50.259 1.00 44.03 274 SER A CA 1
ATOM 2119 C C . SER A 1 274 ? -16.029 12.450 51.226 1.00 44.03 274 SER A C 1
ATOM 2121 O O . SER A 1 274 ? -16.886 13.075 51.842 1.00 44.03 274 SER A O 1
ATOM 2123 N N . ALA A 1 275 ? -15.882 11.132 51.394 1.00 44.53 275 ALA A N 1
ATOM 2124 C CA . ALA A 1 275 ? -16.776 10.335 52.251 1.00 44.53 275 ALA A CA 1
ATOM 2125 C C . ALA A 1 275 ? -16.122 9.769 53.529 1.00 44.53 275 ALA A C 1
ATOM 2127 O O . ALA A 1 275 ? -16.640 8.814 54.105 1.00 44.53 275 ALA A O 1
ATOM 2128 N N . THR A 1 276 ? -15.005 10.337 53.998 1.00 46.12 276 THR A N 1
ATOM 2129 C CA . THR A 1 276 ? -14.351 9.896 55.249 1.00 46.12 276 THR A CA 1
ATOM 2130 C C . THR A 1 276 ? -14.149 10.984 56.310 1.00 46.12 276 THR A C 1
ATOM 2132 O O . THR A 1 276 ? -13.551 10.680 57.337 1.00 46.12 276 THR A O 1
ATOM 2135 N N . SER A 1 277 ? -14.684 12.208 56.165 1.00 46.75 277 SER A N 1
ATOM 2136 C CA . SER A 1 277 ? -14.537 13.250 57.210 1.00 46.75 277 SER A CA 1
ATOM 2137 C C . SER A 1 277 ? -15.809 13.662 57.970 1.00 46.75 277 SER A C 1
ATOM 2139 O O . SER A 1 277 ? -15.711 14.461 58.898 1.00 46.75 277 SER A O 1
ATOM 2141 N N . GLU A 1 278 ? -16.982 13.081 57.691 1.00 45.66 278 GLU A N 1
ATOM 2142 C CA . GLU A 1 278 ? -18.232 13.412 58.414 1.00 45.66 278 GLU A CA 1
ATOM 2143 C C . GLU A 1 278 ? -18.677 12.368 59.458 1.00 45.66 278 GLU A C 1
ATOM 2145 O O . GLU A 1 278 ? -19.846 12.314 59.825 1.00 45.66 278 GLU A O 1
ATOM 2150 N N . CYS A 1 279 ? -17.756 11.563 60.005 1.00 44.97 279 CYS A N 1
ATOM 2151 C CA . CYS A 1 279 ? -18.067 10.665 61.132 1.00 44.97 279 CYS A CA 1
ATOM 2152 C C . CYS A 1 279 ? -17.338 11.012 62.450 1.00 44.97 279 CYS A C 1
ATOM 2154 O O . CYS A 1 279 ? -17.382 10.221 63.388 1.00 44.97 279 CYS A O 1
ATOM 2156 N N . GLU A 1 280 ? -16.707 12.190 62.562 1.00 46.84 280 GLU A N 1
ATOM 2157 C CA . GLU A 1 280 ? -15.992 12.611 63.788 1.00 46.84 280 GLU A CA 1
ATOM 2158 C C . GLU A 1 280 ? -16.518 13.887 64.472 1.00 46.84 280 GLU A C 1
ATOM 2160 O O . GLU A 1 280 ? -15.882 14.392 65.398 1.00 46.84 280 GLU A O 1
ATOM 2165 N N . ARG A 1 281 ? -17.695 14.412 64.105 1.00 47.94 281 ARG A N 1
ATOM 2166 C CA . ARG A 1 281 ? -18.344 15.479 64.895 1.00 47.94 281 ARG A CA 1
ATOM 2167 C C . ARG A 1 281 ? -19.864 15.341 64.947 1.00 47.94 281 ARG A C 1
ATOM 2169 O O . ARG A 1 281 ? -20.565 15.979 64.168 1.00 47.94 281 ARG A O 1
ATOM 2176 N N . ALA A 1 282 ? -20.343 14.564 65.915 1.00 38.94 282 ALA A N 1
ATOM 2177 C CA . ALA A 1 282 ? -21.630 14.747 66.590 1.00 38.94 282 ALA A CA 1
ATOM 2178 C C . ALA A 1 282 ? -21.571 14.084 67.971 1.00 38.94 282 ALA A C 1
ATOM 2180 O O . ALA A 1 282 ? -21.134 12.913 68.031 1.00 38.94 282 ALA A O 1
#

Organism: Noctiluca scintillans (NCBI:txid2966)

Secondary structure (DSSP, 8-state):
-TTSS-SS-EEEEEEEEEEEEETTEEEEEEEEEEEEE-TTS-EEEE-SS---SEE-GGG-----S--EEEETTEEEEEEEETTEEEEEEESBPPSEEE-TT--S-SEEEEGGG--SS-EEEEEEESSTT-EEEEEEEEEEETTEEEEEEE-S--EEEE-EE-TT-EEEPPHHHHTT-STT----HHHHHHHHHHHHHHHHHHHSSHHHHIIIII-SS-SSEE-HHHHHHHHHHHT--S-HHHHHHHH--S--SSEEHHHHTTT-----S-SSSSSSSSSS--

Foldseek 3Di:
DVVPAEPAKWKWWWKFWDWDDDPNDIDIDIDIWIWIQGRVRDIDTAAPDDDDGDTDCPLQDDDPDLAAFWADQKHWDWDADPNFIKIFIWDKDAKDWDAQPPPQFPTWAFLLQAAQAWDWDWWDKPHTRDIFIKIWGADDAQGTGTTIDGRGHTDGIIMTTRGSPMGTTHPVSNVDPLLPDDDDPVRLLVVLVVVQVLQCVQQVHPVRLCPPQACPVVPQKGGLRSQVRSCVVSPPRHRSSNNVSSQCVVVSNIHGPCSSCPPPDPPPPPDPDPPPPPPPDD

Sequence (282 aa):
PVGLRPGQPLQFAALSRKAFNVGGHVTYSSQLVTLAVFPDGWIKGLSSREVDGAIDLSAIRFCTSRGISLIDEVRLHTCEVGGTRMVCLQGDLSDRFFTTQSYKPLALLPESCRPPGNLPFIVAGMSPGCFHLVVARPSYGLGCGGDLLWRDGVWNRDKIHFTGIMYAVAEDALRYSTLDAQWSEQGLQVFVKDFQKFLTRRFGSIERAWREAFDTDGNGSVNFTEFGLGCKASGHVGNTTRLWAALDKDRSGEITMDELLWGVEVQDPEGLESATSECERA

pLDDT: mean 88.47, std 12.8, range [38.94, 98.31]

Radius of gyration: 23.89 Å; chains: 1; bounding box: 52×42×108 Å